Protein 3EGE (pdb70)

Sequence (245 aa):
SQTRVPDIRIVNAIINLLNLPKGSVIADIGAGTGGYSVALANQGLFVYAVEPSIVRQQAVVHPQVEWFTGYAENLALPDKSVDGVISILAIHHFSHLEKSFQEQRIIRDGTIVLLTFDIRLAQRIWLYDYFPFLWEDALRFLPLDEQINLLQENTKRRVEAIPFLLPHDLSDLFAAAAWRRPELYLKAEVRAGISSFALANQQDLVEKGLELLTADLNNGEWIRKYGEIHHLQEIDIGYRFIYTTL

Foldseek 3Di:
DQLQQAFVVVLVVVCVQFVDDAAFEEEAAQCPLVNSVVVNVVVRYQYEYEHQDPVVVNYDDDPRYHYHHDALLDDPAAFQQGAEYEYEAGLQVHDDNLSSLLNLRNHDNTKYKYWYFAQVPFDDAPLCVLVVLVSVSNNPDDDPVVNLVSNCVNNVFHKDKDFDWAFCDGSRLEDCNPRLPLVCLLDPVSLVSYVSQVVDDVVSSVSSSVVSVVCVVPVNCCVVPVVCNPDRTGGSGTMMMMGDD

Radius of gyration: 18.51 Å; Cα contacts (8 Å, |Δi|>4): 444; chains: 1; bounding box: 32×52×48 Å

Organism: Trichormus variabilis (strain ATCC 29413 / PCC 7937) (NCBI:txid240292)

B-factor: mean 70.81, std 11.28, range [47.24, 130.54]

Solvent-accessible surface area: 11938 Å² total

Nearest PDB structures (foldseek):
  3ege-assembly1_A  TM=1.004E+00  e=8.038E-54  Trichormus variabilis ATCC 29413
  5wp4-assembly1_A  TM=5.997E-01  e=5.146E-11  Arabidopsis thaliana
  2gs9-assembly1_B  TM=7.619E-01  e=1.200E-08  Thermus thermophilus HB8
  1vlm-assembly2_B  TM=7.183E-01  e=5.755E-09  Thermotoga maritima MSB8
  1vlm-assembly1_A  TM=7.333E-01  e=9.395E-09  Thermotoga maritima MSB8

InterPro domains:
  IPR013216 Methyltransferase type 11 [PF08241] (39-127)
  IPR029063 S-adenosyl-L-methionine-dependent methyltransferase superfamily [G3DSA:3.40.50.150] (1-260)
  IPR029063 S-adenosyl-L-methionine-dependent methyltransferase superfamily [SSF53335] (3-184)
 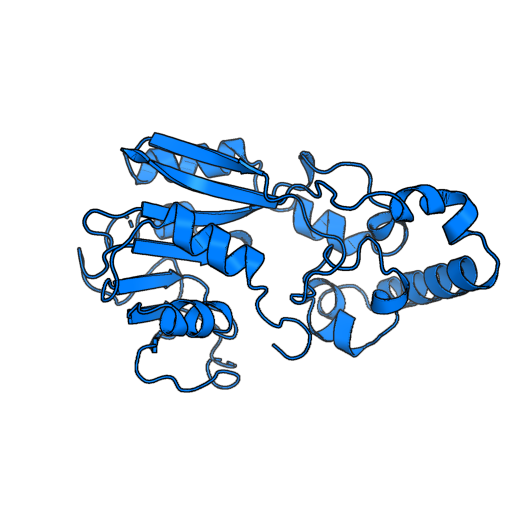 IPR051052 Diverse substrate methyltransferase [PTHR44942] (11-131)

Secondary structure (DSSP, 8-state):
--SBPPPHHHHHHHHHHH---TT-EEEEET-TTSHHHHHHHTTT-EEEEE-S-----SS---TTEEEE---TTS--SPTT-BSEEEEES-GGG-SSHHHHHH---SB-SS-EEEEEE-GGGPPP-GGGGT-HHHHHHHHTSPPHHHHHHHHHHHH-SEEEEEE-PEETT-SB--TTTTTT-GGGGGSHHHHHTSHHHHHS-HHHHHHHHHHHHHHHHTTHHHHHHGGGGG-SEE-SSEEEEEEE-

CATH classification: 3.40.50.150

Structure (mmCIF, N/CA/C/O backbone):
data_3EGE
#
_entry.id   3EGE
#
_cell.length_a   76.609
_cell.length_b   76.609
_cell.length_c   134.815
_cell.angle_alpha   90.000
_cell.angle_beta   90.000
_cell.angle_gamma   120.000
#
_symmetry.space_group_name_H-M   'P 31 2 1'
#
loop_
_entity.id
_entity.type
_entity.pdbx_description
1 polymer 'Putative methyltransferase from antibiotic biosynthesis pathway'
2 non-polymer 1,2-ETHANEDIOL
3 water water
#
loop_
_atom_site.group_PDB
_atom_site.id
_atom_site.type_symbol
_atom_site.label_atom_id
_atom_site.label_alt_id
_atom_site.label_comp_id
_atom_site.label_asym_id
_atom_site.label_entity_id
_atom_site.label_seq_id
_atom_site.pdbx_PDB_ins_code
_atom_site.Cartn_x
_atom_site.Cartn_y
_atom_site.Cartn_z
_atom_site.occupancy
_atom_site.B_iso_or_equiv
_atom_site.auth_seq_id
_atom_site.auth_comp_id
_atom_site.auth_asym_id
_atom_site.auth_atom_id
_atom_site.pdbx_PDB_model_num
ATOM 1 N N . SER A 1 13 ? 37.166 24.674 8.426 1.00 100.43 12 SER A N 1
ATOM 2 C CA . SER A 1 13 ? 36.271 25.056 7.284 1.00 99.41 12 SER A CA 1
ATOM 3 C C . SER A 1 13 ? 34.907 25.557 7.809 1.00 99.08 12 SER A C 1
ATOM 4 O O . SER A 1 13 ? 33.841 25.137 7.335 1.00 100.00 12 SER A O 1
ATOM 7 N N . GLN A 1 14 ? 34.975 26.411 8.837 1.00 97.24 13 GLN A N 1
ATOM 8 C CA . GLN A 1 14 ? 33.824 27.131 9.432 1.00 94.54 13 GLN A CA 1
ATOM 9 C C . GLN A 1 14 ? 33.978 28.593 8.981 1.00 91.77 13 GLN A C 1
ATOM 10 O O . GLN A 1 14 ? 32.998 29.219 8.565 1.00 92.12 13 GLN A O 1
ATOM 16 N N . THR A 1 15 ? 35.192 29.138 9.158 1.00 87.82 14 THR A N 1
ATOM 17 C CA . THR A 1 15 ? 35.594 30.447 8.634 1.00 84.85 14 THR A CA 1
ATOM 18 C C . THR A 1 15 ? 36.418 30.307 7.323 1.00 82.47 14 THR A C 1
ATOM 19 O O . THR A 1 15 ? 36.624 31.297 6.635 1.00 82.12 14 THR A O 1
ATOM 23 N N . ARG A 1 16 ? 36.880 29.093 6.989 1.00 80.93 15 ARG A N 1
ATOM 24 C CA . ARG A 1 16 ? 37.646 28.798 5.753 1.00 79.78 15 ARG A CA 1
ATOM 25 C C . ARG A 1 16 ? 36.716 28.185 4.707 1.00 77.16 15 ARG A C 1
ATOM 26 O O . ARG A 1 16 ? 36.934 27.090 4.190 1.00 77.96 15 ARG A O 1
ATOM 34 N N . VAL A 1 17 ? 35.677 28.940 4.386 1.00 74.66 16 VAL A N 1
ATOM 35 C CA . VAL A 1 17 ? 34.635 28.519 3.451 1.00 72.10 16 VAL A CA 1
ATOM 36 C C . VAL A 1 17 ? 35.222 28.821 2.056 1.00 70.75 16 VAL A C 1
ATOM 37 O O . VAL A 1 17 ? 35.567 29.980 1.783 1.00 70.89 16 VAL A O 1
ATOM 41 N N . PRO A 1 18 ? 35.392 27.793 1.188 1.00 69.22 17 PRO A N 1
ATOM 42 C CA . PRO A 1 18 ? 36.040 28.054 -0.122 1.00 68.88 17 PRO A CA 1
ATOM 43 C C . PRO A 1 18 ? 35.325 29.142 -0.919 1.00 67.65 17 PRO A C 1
ATOM 44 O O . PRO A 1 18 ? 34.099 29.162 -0.958 1.00 68.06 17 PRO A O 1
ATOM 48 N N . ASP A 1 19 ? 36.096 30.065 -1.487 1.00 67.17 18 ASP A N 1
ATOM 49 C CA . ASP A 1 19 ? 35.551 31.200 -2.215 1.00 66.66 18 ASP A CA 1
ATOM 50 C C . ASP A 1 19 ? 35.485 30.851 -3.687 1.00 66.17 18 ASP A C 1
ATOM 51 O O . ASP A 1 19 ? 36.462 30.328 -4.234 1.00 65.76 18 ASP A O 1
ATOM 56 N N . ILE A 1 20 ? 34.341 31.168 -4.314 1.00 66.13 19 ILE A N 1
ATOM 57 C CA . ILE A 1 20 ? 34.056 30.829 -5.722 1.00 66.41 19 ILE A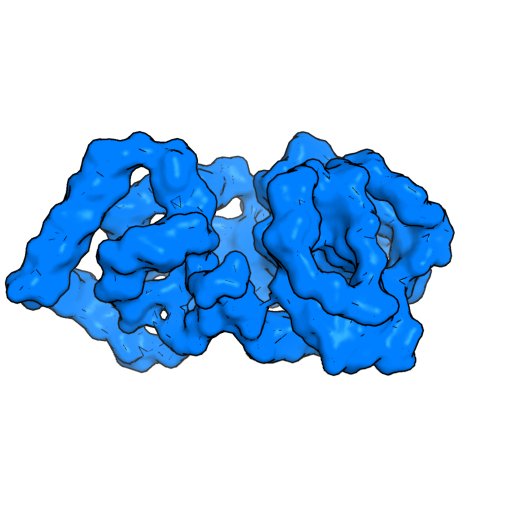 CA 1
ATOM 58 C C . ILE A 1 20 ? 35.036 31.472 -6.721 1.00 66.40 19 ILE A C 1
ATOM 59 O O . ILE A 1 20 ? 35.244 30.942 -7.813 1.00 66.67 19 ILE A O 1
ATOM 64 N N . ARG A 1 21 ? 35.613 32.616 -6.350 1.00 66.59 20 ARG A N 1
ATOM 65 C CA . ARG A 1 21 ? 36.619 33.291 -7.185 1.00 66.83 20 ARG A CA 1
ATOM 66 C C . ARG A 1 21 ? 37.938 32.535 -7.219 1.00 66.34 20 ARG A C 1
ATOM 67 O O . ARG A 1 21 ? 38.607 32.506 -8.252 1.00 65.75 20 ARG A O 1
ATOM 75 N N . ILE A 1 22 ? 38.295 31.917 -6.093 1.00 67.14 21 ILE A N 1
ATOM 76 C CA . ILE A 1 22 ? 39.473 31.062 -6.036 1.00 67.20 21 ILE A CA 1
ATOM 77 C C . ILE A 1 22 ? 39.186 29.786 -6.860 1.00 67.28 21 ILE A C 1
ATOM 78 O O . ILE A 1 22 ? 40.014 29.405 -7.689 1.00 67.84 21 ILE A O 1
ATOM 83 N N . VAL A 1 23 ? 38.001 29.187 -6.684 1.00 66.39 22 VAL A N 1
ATOM 84 C CA . VAL A 1 23 ? 37.610 27.973 -7.438 1.00 66.60 22 VAL A CA 1
ATOM 85 C C . VAL A 1 23 ? 37.608 28.237 -8.947 1.00 66.82 22 VAL A C 1
ATOM 86 O O . VAL A 1 23 ? 38.158 27.437 -9.693 1.00 68.22 22 VAL A O 1
ATOM 90 N N . ASN A 1 24 ? 36.986 29.341 -9.376 1.00 66.58 23 ASN A N 1
ATOM 91 C CA . ASN A 1 24 ? 36.968 29.747 -10.799 1.00 67.25 23 ASN A CA 1
ATOM 92 C C . ASN A 1 24 ? 38.393 29.950 -11.364 1.00 66.80 23 ASN A C 1
ATOM 93 O O . ASN A 1 24 ? 38.671 29.549 -12.496 1.00 66.16 23 ASN A O 1
ATOM 98 N N . ALA A 1 25 ? 39.271 30.546 -10.552 1.00 66.61 24 ALA A N 1
ATOM 99 C CA . ALA A 1 25 ? 40.695 30.740 -10.889 1.00 66.74 24 ALA A CA 1
ATOM 100 C C . ALA A 1 25 ? 41.394 29.390 -11.114 1.00 66.61 24 ALA A C 1
ATOM 101 O O . ALA A 1 25 ? 42.066 29.206 -12.129 1.00 67.32 24 ALA A O 1
ATOM 103 N N . ILE A 1 26 ? 41.208 28.457 -10.177 1.00 66.82 25 ILE A N 1
ATOM 104 C CA . ILE A 1 26 ? 41.779 27.085 -10.271 1.00 66.84 25 ILE A CA 1
ATOM 105 C C . ILE A 1 26 ? 41.215 26.346 -11.498 1.00 66.77 25 ILE A C 1
ATOM 106 O O . ILE A 1 26 ? 41.973 25.761 -12.280 1.00 67.74 25 ILE A O 1
ATOM 111 N N . ILE A 1 27 ? 39.893 26.399 -11.669 1.00 66.03 26 ILE A N 1
ATOM 112 C CA . ILE A 1 27 ? 39.223 25.780 -12.813 1.00 66.36 26 ILE A CA 1
ATOM 113 C C . ILE A 1 27 ? 39.762 26.321 -14.142 1.00 66.84 26 ILE A C 1
ATOM 114 O O . ILE A 1 27 ? 40.003 25.536 -15.063 1.00 67.44 26 ILE A O 1
ATOM 119 N N . ASN A 1 28 ? 39.966 27.643 -14.230 1.00 67.28 27 ASN A N 1
ATOM 120 C CA . ASN A 1 28 ? 40.473 28.266 -15.466 1.00 68.02 27 ASN A CA 1
ATOM 121 C C . ASN A 1 28 ? 41.913 27.845 -15.787 1.00 67.39 27 ASN A C 1
ATOM 122 O O . ASN A 1 28 ? 42.214 27.509 -16.938 1.00 65.49 27 ASN A O 1
ATOM 127 N N . LEU A 1 29 ? 42.770 27.805 -14.765 1.00 67.63 28 LEU A N 1
ATOM 128 C CA . LEU A 1 29 ? 44.154 27.333 -14.943 1.00 68.15 28 LEU A CA 1
ATOM 129 C C . LEU A 1 29 ? 44.266 25.830 -15.302 1.00 68.70 28 LEU A C 1
ATOM 130 O O . LEU A 1 29 ? 45.192 25.426 -16.011 1.00 67.58 28 LEU A O 1
ATOM 135 N N . LEU A 1 30 ? 43.335 25.023 -14.792 1.00 69.42 29 LEU A N 1
ATOM 136 C CA . LEU A 1 30 ? 43.301 23.581 -15.058 1.00 68.10 29 LEU A CA 1
ATOM 137 C C . LEU A 1 30 ? 42.882 23.311 -16.481 1.00 69.10 29 LEU A C 1
ATOM 138 O O . LEU A 1 30 ? 43.428 22.409 -17.124 1.00 70.50 29 LEU A O 1
ATOM 143 N N . ASN A 1 31 ? 41.877 24.057 -16.939 1.00 69.47 30 ASN A N 1
ATOM 144 C CA . ASN A 1 31 ? 41.361 23.959 -18.290 1.00 69.62 30 ASN A CA 1
ATOM 145 C C . ASN A 1 31 ? 41.102 22.491 -18.719 1.00 68.61 30 ASN A C 1
ATOM 146 O O . ASN A 1 31 ? 41.586 22.018 -19.744 1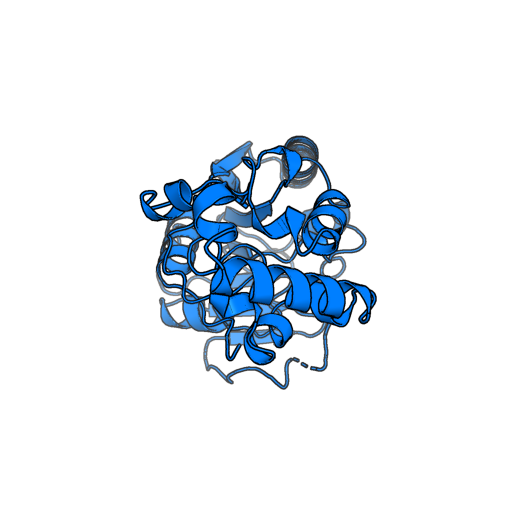.00 67.67 30 ASN A O 1
ATOM 151 N N . LEU A 1 32 ? 40.375 21.783 -17.864 1.00 68.08 31 LEU A N 1
ATOM 152 C CA . LEU A 1 32 ? 40.053 20.379 -18.055 1.00 66.95 31 LEU A CA 1
ATOM 153 C C . LEU A 1 32 ? 38.586 20.213 -18.406 1.00 67.20 31 LEU A C 1
ATOM 154 O O . LEU A 1 32 ? 37.764 20.992 -17.948 1.00 66.91 31 LEU A O 1
ATOM 159 N N . PRO A 1 33 ? 38.257 19.215 -19.249 1.00 68.56 32 PRO A N 1
ATOM 160 C CA . PRO A 1 33 ? 36.846 18.936 -19.485 1.00 69.07 32 PRO A CA 1
ATOM 161 C C . PRO A 1 33 ? 36.202 18.245 -18.282 1.00 69.32 32 PRO A C 1
ATOM 162 O O . PRO A 1 33 ? 36.902 17.655 -17.446 1.00 69.41 32 PRO A O 1
ATOM 166 N N . LYS A 1 34 ? 34.874 18.336 -18.216 1.00 70.10 33 LYS A N 1
ATOM 167 C CA . LYS A 1 34 ? 34.065 17.686 -17.178 1.00 68.89 33 LYS A CA 1
ATOM 168 C C . LYS A 1 34 ? 34.330 16.176 -17.222 1.00 66.91 33 LYS A C 1
ATOM 169 O O . LYS A 1 34 ? 34.357 15.564 -18.317 1.00 65.95 33 LYS A O 1
ATOM 172 N N . GLY A 1 35 ? 34.539 15.596 -16.041 1.00 65.58 34 GLY A N 1
ATOM 173 C CA . GLY A 1 35 ? 34.866 14.175 -15.894 1.00 65.12 34 GLY A CA 1
ATOM 174 C C . GLY A 1 35 ? 36.359 13.867 -15.835 1.00 64.65 34 GLY A C 1
ATOM 175 O O . GLY A 1 35 ? 36.743 12.708 -15.800 1.00 65.14 34 GLY A O 1
ATOM 176 N N . SER A 1 36 ? 37.208 14.893 -15.853 1.00 64.28 35 SER A N 1
ATOM 177 C CA . SER A 1 36 ? 38.649 14.714 -15.682 1.00 63.85 35 SER A CA 1
ATOM 178 C C . SER A 1 36 ? 38.926 14.436 -14.196 1.00 64.25 35 SER A C 1
ATOM 179 O O . SER A 1 36 ? 38.061 14.663 -13.333 1.00 65.16 35 SER A O 1
ATOM 182 N N . VAL A 1 37 ? 40.110 13.881 -13.932 1.00 63.65 36 VAL A N 1
ATOM 183 C CA . VAL A 1 37 ? 40.570 13.519 -12.603 1.00 61.28 36 VAL A CA 1
ATOM 184 C C . VAL A 1 37 ? 41.737 14.438 -12.238 1.00 61.48 36 VAL A C 1
ATOM 185 O O . VAL A 1 37 ? 42.605 14.733 -13.077 1.00 59.30 36 VAL A O 1
ATOM 189 N N . ILE A 1 38 ? 41.688 14.966 -11.001 1.00 61.87 37 ILE A N 1
ATOM 190 C CA . ILE A 1 38 ? 42.750 15.763 -10.447 1.00 61.23 37 ILE A CA 1
ATOM 191 C C . ILE A 1 38 ? 43.199 15.221 -9.088 1.00 61.27 37 ILE A C 1
ATOM 192 O O . ILE A 1 38 ? 42.415 14.600 -8.368 1.00 59.03 37 ILE A O 1
ATOM 197 N N . ALA A 1 39 ? 44.472 15.460 -8.762 1.00 62.34 38 ALA A N 1
ATOM 198 C CA . ALA A 1 39 ? 45.030 15.161 -7.454 1.00 62.45 38 ALA A CA 1
ATOM 199 C C . ALA A 1 39 ? 45.101 16.510 -6.746 1.00 63.55 38 ALA A C 1
ATOM 200 O O . ALA A 1 39 ? 45.483 17.517 -7.370 1.00 60.77 38 ALA A O 1
ATOM 202 N N . ASP A 1 40 ? 44.657 16.531 -5.473 1.00 65.13 39 ASP A N 1
ATOM 203 C CA . ASP A 1 40 ? 44.719 17.713 -4.585 1.00 65.34 39 ASP A CA 1
ATOM 204 C C . ASP A 1 40 ? 45.714 17.307 -3.485 1.00 65.21 39 ASP A C 1
ATOM 205 O O . ASP A 1 40 ? 45.384 16.495 -2.584 1.00 63.86 39 ASP A O 1
ATOM 210 N N . ILE A 1 41 ? 46.930 17.853 -3.590 1.00 64.54 40 ILE A N 1
ATOM 211 C CA . ILE A 1 41 ? 48.042 17.509 -2.695 1.00 64.68 40 ILE A CA 1
ATOM 212 C C . ILE A 1 41 ? 48.063 18.552 -1.599 1.00 63.96 40 ILE A C 1
ATOM 213 O O . ILE A 1 41 ? 48.208 19.733 -1.868 1.00 63.22 40 ILE A O 1
ATOM 218 N N . GLY A 1 42 ? 47.908 18.097 -0.357 1.00 65.64 41 GLY A N 1
ATOM 219 C CA . GLY A 1 42 ? 47.795 18.956 0.811 1.00 65.88 41 GLY A CA 1
ATOM 220 C C . GLY A 1 42 ? 46.378 19.486 0.789 1.00 67.62 41 GLY A C 1
ATOM 221 O O . GLY A 1 42 ? 46.162 20.695 0.750 1.00 71.12 41 GLY A O 1
ATOM 222 N N . ALA A 1 43 ? 45.414 18.571 0.796 1.00 68.06 42 ALA A N 1
ATOM 223 C CA . ALA A 1 43 ? 43.994 18.911 0.677 1.00 67.71 42 ALA A CA 1
ATOM 224 C C . ALA A 1 43 ? 43.429 19.591 1.935 1.00 67.98 42 ALA A C 1
ATOM 225 O O . ALA A 1 43 ? 42.366 20.244 1.866 1.00 66.38 42 ALA A O 1
ATOM 227 N N . GLY A 1 44 ? 44.112 19.395 3.069 1.00 68.41 43 GLY A N 1
ATOM 228 C CA . GLY A 1 44 ? 43.720 19.959 4.350 1.00 69.09 43 GLY A CA 1
ATOM 229 C C . GLY A 1 44 ? 42.350 19.473 4.735 1.00 69.85 43 GLY A C 1
ATOM 230 O O . GLY A 1 44 ? 42.137 18.271 4.781 1.00 72.18 43 GLY A O 1
ATOM 231 N N . THR A 1 45 ? 41.404 20.393 4.932 1.00 70.22 44 THR A N 1
ATOM 232 C CA . THR A 1 45 ? 40.026 20.017 5.290 1.00 71.27 44 THR A CA 1
ATOM 233 C C . THR A 1 45 ? 39.194 19.493 4.112 1.00 71.34 44 THR A C 1
ATOM 234 O O . THR A 1 45 ? 38.081 18.990 4.336 1.00 71.34 44 THR A O 1
ATOM 238 N N . GLY A 1 46 ? 39.709 19.623 2.878 1.00 71.42 45 GLY A N 1
ATOM 239 C CA . GLY A 1 46 ? 39.010 19.142 1.677 1.00 70.17 45 GLY A CA 1
ATOM 240 C C . GLY A 1 46 ? 37.934 20.060 1.135 1.00 68.74 45 GLY A C 1
ATOM 241 O O . GLY A 1 46 ? 37.160 19.643 0.267 1.00 69.66 45 GLY A O 1
ATOM 242 N N . GLY A 1 47 ? 37.869 21.302 1.631 1.00 67.37 46 GLY A N 1
ATOM 243 C CA . GLY A 1 47 ? 36.901 22.282 1.151 1.00 66.81 46 GLY A CA 1
ATOM 244 C C . GLY A 1 47 ? 37.032 22.517 -0.341 1.00 66.91 46 GLY A C 1
ATOM 245 O O . GLY A 1 47 ? 36.033 22.437 -1.056 1.00 68.28 46 GLY A O 1
ATOM 246 N N . TYR A 1 48 ? 38.254 22.788 -0.806 1.00 67.15 47 TYR A N 1
ATOM 247 C CA . TYR A 1 48 ? 38.525 22.974 -2.252 1.00 68.54 47 TYR A CA 1
ATOM 248 C C . TYR A 1 48 ? 38.363 21.679 -3.091 1.00 68.37 47 TYR A C 1
ATOM 249 O O . TYR A 1 48 ? 37.913 21.743 -4.258 1.00 67.52 47 TYR A O 1
AT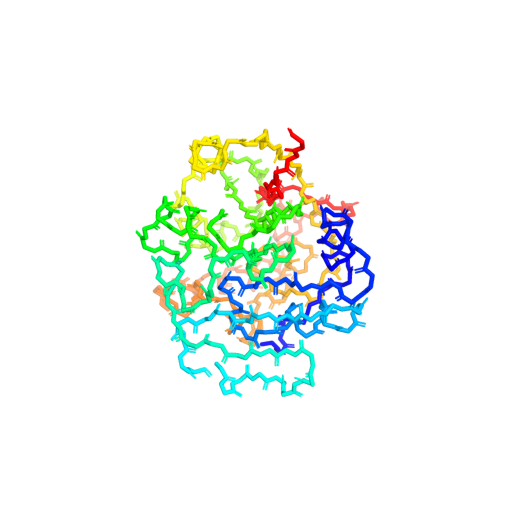OM 258 N N . SER A 1 49 ? 38.693 20.537 -2.472 1.00 67.28 48 SER A N 1
ATOM 259 C CA . SER A 1 49 ? 38.504 19.205 -3.063 1.00 67.04 48 SER A CA 1
ATOM 260 C C . SER A 1 49 ? 37.035 18.996 -3.416 1.00 65.10 48 SER A C 1
ATOM 261 O O . SER A 1 49 ? 36.709 18.645 -4.563 1.00 63.96 48 SER A O 1
ATOM 264 N N . VAL A 1 50 ? 36.157 19.269 -2.446 1.00 65.00 49 VAL A N 1
ATOM 265 C CA . VAL A 1 50 ? 34.692 19.150 -2.644 1.00 65.05 49 VAL A CA 1
ATOM 266 C C . VAL A 1 50 ? 34.163 20.210 -3.602 1.00 64.13 49 VAL A C 1
ATOM 267 O O . VAL A 1 50 ? 33.344 19.906 -4.470 1.00 64.06 49 VAL A O 1
ATOM 271 N N . ALA A 1 51 ? 34.636 21.443 -3.428 1.00 64.96 50 ALA A N 1
ATOM 272 C CA . ALA A 1 51 ? 34.270 22.575 -4.285 1.00 66.56 50 ALA A CA 1
ATOM 273 C C . ALA A 1 51 ? 34.597 22.285 -5.772 1.00 66.98 50 ALA A C 1
ATOM 274 O O . ALA A 1 51 ? 33.759 22.506 -6.651 1.00 68.00 50 ALA A O 1
ATOM 276 N N . LEU A 1 52 ? 35.794 21.759 -6.027 1.00 67.54 51 LEU A N 1
ATOM 277 C CA . LEU A 1 52 ? 36.206 21.348 -7.392 1.00 68.54 51 LEU A CA 1
ATOM 278 C C . LEU A 1 52 ? 35.502 20.094 -7.862 1.00 69.11 51 LEU A C 1
ATOM 279 O O . LEU A 1 52 ? 35.204 19.992 -9.050 1.00 69.83 51 LEU A O 1
ATOM 284 N N . ALA A 1 53 ? 35.223 19.150 -6.950 1.00 70.02 52 ALA A N 1
ATOM 285 C CA . ALA A 1 53 ? 34.429 17.953 -7.290 1.00 70.60 52 ALA A CA 1
ATOM 286 C C . ALA A 1 53 ? 33.049 18.395 -7.790 1.00 71.20 52 ALA A C 1
ATOM 287 O O . ALA A 1 53 ? 32.578 17.918 -8.812 1.00 72.38 52 ALA A O 1
ATOM 289 N N . ASN A 1 54 ? 32.449 19.362 -7.091 1.00 71.54 53 ASN A N 1
ATOM 290 C CA . ASN A 1 54 ? 31.164 19.953 -7.488 1.00 70.12 53 ASN A CA 1
ATOM 291 C C . ASN A 1 54 ? 31.170 20.702 -8.809 1.00 69.80 53 ASN A C 1
ATOM 292 O O . ASN A 1 54 ? 30.090 21.009 -9.306 1.00 69.29 53 ASN A O 1
ATOM 297 N N . GLN A 1 55 ? 32.354 21.002 -9.369 1.00 69.88 54 GLN A N 1
ATOM 298 C CA . GLN A 1 55 ? 32.466 21.576 -10.726 1.00 69.66 54 GLN A CA 1
ATOM 299 C C . GLN A 1 55 ? 32.462 20.515 -11.827 1.00 68.74 54 GLN A C 1
ATOM 300 O O . GLN A 1 55 ? 32.575 20.876 -12.974 1.00 69.56 54 GLN A O 1
ATOM 306 N N . GLY A 1 56 ? 32.343 19.229 -11.496 1.00 67.76 55 GLY A N 1
ATOM 307 C CA . GLY A 1 56 ? 32.365 18.142 -12.466 1.00 67.26 55 GLY A CA 1
ATOM 308 C C . GLY A 1 56 ? 33.734 17.506 -12.661 1.00 66.47 55 GLY A C 1
ATOM 309 O O . GLY A 1 56 ? 34.105 17.163 -13.790 1.00 67.01 55 GLY A O 1
ATOM 310 N N . LEU A 1 57 ? 34.481 17.348 -11.568 1.00 65.17 56 LEU A N 1
ATOM 311 C CA . LEU A 1 57 ? 35.785 16.685 -11.572 1.00 65.13 56 LEU A CA 1
ATOM 312 C C . LEU A 1 57 ? 35.824 15.557 -10.549 1.00 65.02 56 LEU A C 1
ATOM 313 O O . LEU A 1 57 ? 35.089 15.596 -9.561 1.00 67.02 56 LEU A O 1
ATOM 318 N N . PHE A 1 58 ? 36.638 14.532 -10.817 1.00 63.57 57 PHE A N 1
ATOM 319 C CA . PHE A 1 58 ? 36.932 13.494 -9.819 1.00 63.03 57 PHE A CA 1
ATOM 320 C C . PHE A 1 58 ? 38.204 14.006 -9.134 1.00 62.70 57 PHE A C 1
ATOM 321 O O . PHE A 1 58 ? 39.101 14.516 -9.819 1.00 61.23 57 PHE A O 1
ATOM 329 N N . VAL A 1 59 ? 38.244 13.938 -7.796 1.00 62.36 58 VAL A N 1
ATOM 330 C CA . VAL A 1 59 ? 39.370 14.458 -7.011 1.00 62.61 58 VAL A CA 1
ATOM 331 C C . VAL A 1 59 ? 39.985 13.385 -6.110 1.00 63.11 58 VAL A C 1
ATOM 332 O O . VAL A 1 59 ? 39.271 12.726 -5.373 1.00 61.72 58 VAL A O 1
ATOM 336 N N . TYR A 1 60 ? 41.311 13.212 -6.198 1.00 64.33 59 TYR A N 1
ATOM 337 C CA . TYR A 1 60 ? 42.056 12.339 -5.290 1.00 64.22 59 TYR A CA 1
ATOM 338 C C . TYR A 1 60 ? 42.737 13.293 -4.280 1.00 63.14 59 TYR A C 1
ATOM 339 O O . TYR A 1 60 ? 43.732 13.947 -4.602 1.00 58.95 59 TYR A O 1
ATOM 348 N N . ALA A 1 61 ? 42.157 13.368 -3.077 1.00 63.32 60 ALA A N 1
ATOM 349 C CA . ALA A 1 61 ? 42.632 14.239 -1.984 1.00 63.11 60 ALA A CA 1
ATOM 350 C C . ALA A 1 61 ? 43.721 13.538 -1.199 1.00 62.99 60 ALA A C 1
ATOM 351 O O . ALA A 1 61 ? 43.488 12.455 -0.689 1.00 62.83 60 ALA A O 1
ATOM 353 N N . VAL A 1 62 ? 44.899 14.161 -1.109 1.00 64.16 61 VAL A N 1
ATOM 354 C CA . VAL A 1 62 ? 46.030 13.638 -0.317 1.00 65.53 61 VAL A CA 1
ATOM 355 C C . VAL A 1 62 ? 46.328 14.660 0.780 1.00 65.40 61 VAL A C 1
ATOM 356 O O . VAL A 1 62 ? 46.580 15.810 0.458 1.00 63.16 61 VAL A O 1
ATOM 360 N N . GLU A 1 63 ? 46.280 14.211 2.047 1.00 67.18 62 GLU A N 1
ATOM 361 C CA . GLU A 1 63 ? 46.513 15.033 3.239 1.00 68.61 62 GLU A CA 1
ATOM 362 C C . GLU A 1 63 ? 47.103 14.186 4.381 1.00 69.22 62 GLU A C 1
ATOM 363 O O . GLU A 1 63 ? 46.444 13.257 4.796 1.00 67.98 62 GLU A O 1
ATOM 369 N N . PRO A 1 64 ? 48.302 14.528 4.928 1.00 71.55 63 PRO A N 1
ATOM 370 C CA . PRO A 1 64 ? 48.859 13.698 6.044 1.00 74.27 63 PRO A CA 1
ATOM 371 C C . PRO A 1 64 ? 48.085 13.734 7.382 1.00 77.09 63 PRO A C 1
ATOM 372 O O . PRO A 1 64 ? 48.113 12.737 8.124 1.00 78.90 63 PRO A O 1
ATOM 376 N N . SER A 1 65 ? 47.438 14.864 7.683 1.00 79.90 64 SER A N 1
ATOM 377 C CA . SER A 1 65 ? 46.668 15.058 8.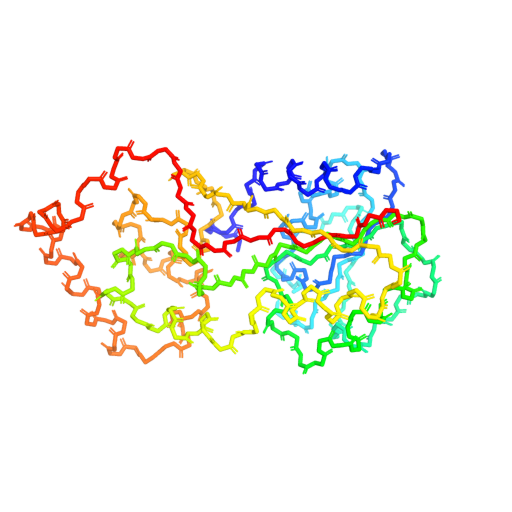921 1.00 83.02 64 SER A CA 1
ATOM 378 C C . SER A 1 65 ? 45.489 14.100 9.018 1.00 89.99 64 SER A C 1
ATOM 379 O O . SER A 1 65 ? 44.539 14.198 8.230 1.00 90.16 64 SER A O 1
ATOM 382 N N . ILE A 1 66 ? 45.570 13.174 9.977 1.00 97.51 65 ILE A N 1
ATOM 383 C CA . ILE A 1 66 ? 44.503 12.196 10.227 1.00 104.51 65 ILE A CA 1
ATOM 384 C C . ILE A 1 66 ? 43.246 12.918 10.767 1.00 106.80 65 ILE A C 1
ATOM 385 O O . ILE A 1 66 ? 42.120 12.492 10.483 1.00 107.66 65 ILE A O 1
ATOM 390 N N . VAL A 1 67 ? 43.470 13.997 11.531 1.00 109.51 66 VAL A N 1
ATOM 391 C CA . VAL A 1 67 ? 42.427 14.888 12.055 1.00 112.11 66 VAL A CA 1
ATOM 392 C C . VAL A 1 67 ? 41.625 15.463 10.879 1.00 114.33 66 VAL A C 1
ATOM 393 O O . VAL A 1 67 ? 40.469 15.080 10.700 1.00 114.22 66 VAL A O 1
ATOM 405 N N . ARG A 1 69 ? 41.135 14.691 7.898 1.00 119.84 68 ARG A N 1
ATOM 406 C CA . ARG A 1 69 ? 40.334 13.706 7.128 1.00 120.37 68 ARG A CA 1
ATOM 407 C C . ARG A 1 69 ? 38.921 13.625 7.722 1.00 121.33 68 ARG A C 1
ATOM 408 O O . ARG A 1 69 ? 37.932 13.673 6.985 1.00 122.75 68 ARG A O 1
ATOM 416 N N . GLN A 1 70 ? 38.854 13.445 9.047 1.00 120.83 69 GLN A N 1
ATOM 417 C CA . GLN A 1 70 ? 37.586 13.339 9.805 1.00 119.53 69 GLN A CA 1
ATOM 418 C C . GLN A 1 70 ? 36.758 14.627 9.641 1.00 118.75 69 GLN A C 1
ATOM 419 O O . GLN A 1 70 ? 35.580 14.560 9.302 1.00 118.63 69 GLN A O 1
ATOM 425 N N . GLN A 1 71 ? 37.392 15.786 9.827 1.00 117.96 70 GLN A N 1
ATOM 426 C CA . GLN A 1 71 ? 36.765 17.099 9.544 1.00 117.58 70 GLN A CA 1
ATOM 427 C C . GLN A 1 71 ? 36.707 17.301 7.997 1.00 116.62 70 GLN A C 1
ATOM 428 O O . GLN A 1 71 ? 37.488 18.086 7.420 1.00 116.33 70 GLN A O 1
ATOM 434 N N . ALA A 1 72 ? 35.792 16.572 7.340 1.00 114.49 71 ALA A N 1
ATOM 435 C CA . ALA A 1 72 ? 35.642 16.624 5.870 1.00 113.08 71 ALA A CA 1
ATOM 436 C C . ALA A 1 72 ? 34.336 15.990 5.372 1.00 108.88 71 ALA A C 1
ATOM 437 O O . ALA A 1 72 ? 33.916 14.943 5.868 1.00 108.38 71 ALA A O 1
ATOM 439 N N . VAL A 1 73 ? 33.727 16.636 4.375 1.00 105.06 72 VAL A N 1
ATOM 440 C CA . VAL A 1 73 ? 32.476 16.192 3.756 1.00 101.62 72 VAL A CA 1
ATOM 441 C C . VAL A 1 73 ? 32.735 14.965 2.873 1.00 97.87 72 VAL A C 1
ATOM 442 O O . VAL A 1 73 ? 33.577 15.021 1.968 1.00 97.50 72 VAL A O 1
ATOM 446 N N . VAL A 1 74 ? 32.035 13.864 3.158 1.00 93.91 73 VAL A N 1
ATOM 447 C CA . VAL A 1 74 ? 32.078 12.661 2.318 1.00 90.75 73 VAL A CA 1
ATOM 448 C C . VAL A 1 74 ? 31.376 13.057 1.021 1.00 87.32 73 VAL A C 1
ATOM 449 O O . VAL A 1 74 ? 30.230 13.513 1.058 1.00 88.32 73 VAL A O 1
ATOM 453 N N . HIS A 1 75 ? 32.080 12.932 -0.100 1.00 82.61 74 HIS A N 1
ATOM 454 C CA . HIS A 1 75 ? 31.560 13.310 -1.408 1.00 78.75 74 HIS A CA 1
ATOM 455 C C . HIS A 1 75 ? 31.800 12.142 -2.366 1.00 77.33 74 HIS A C 1
ATOM 456 O O . HIS A 1 75 ? 32.893 11.542 -2.319 1.00 76.87 74 HIS A O 1
ATOM 463 N N . PRO A 1 76 ? 30.801 11.808 -3.224 1.00 75.31 75 PRO A N 1
ATOM 464 C CA . PRO A 1 76 ? 30.956 10.671 -4.145 1.00 74.73 75 PRO A CA 1
ATOM 465 C C . PRO A 1 76 ? 32.141 10.730 -5.128 1.00 73.24 75 PRO A C 1
ATOM 466 O O . PRO A 1 76 ? 32.642 9.675 -5.503 1.00 72.95 75 PRO A O 1
ATOM 470 N N . GLN A 1 77 ? 32.529 11.942 -5.538 1.00 70.71 76 GLN A N 1
ATOM 471 C CA . GLN A 1 77 ? 33.621 12.195 -6.482 1.00 69.98 76 GLN A CA 1
ATOM 472 C C . GLN A 1 77 ? 34.959 12.621 -5.837 1.00 67.73 76 GLN A C 1
ATOM 473 O O . GLN A 1 77 ? 35.869 13.057 -6.544 1.00 66.00 76 GLN A O 1
ATOM 479 N N . VAL A 1 78 ? 35.079 12.483 -4.514 1.00 66.28 77 VAL A N 1
ATOM 480 C CA . VAL A 1 78 ? 36.321 12.767 -3.798 1.00 65.48 77 VAL A CA 1
ATOM 481 C C . VAL A 1 78 ? 36.810 11.459 -3.153 1.00 64.68 77 VAL A C 1
ATOM 482 O O . VAL A 1 78 ? 36.031 10.787 -2.481 1.00 63.56 77 VAL A O 1
ATOM 486 N N . GLU A 1 79 ? 38.070 11.081 -3.415 1.00 64.01 78 GLU A N 1
ATOM 487 C CA . GLU A 1 79 ? 38.708 9.925 -2.757 1.00 63.64 78 GLU A CA 1
ATOM 488 C C . GLU A 1 79 ? 39.780 10.451 -1.809 1.00 62.13 78 GLU A C 1
ATOM 489 O O . GLU A 1 79 ? 40.648 11.189 -2.226 1.00 60.75 78 GLU A O 1
ATOM 495 N N . TRP A 1 80 ? 39.722 10.036 -0.545 1.00 62.55 79 TRP A N 1
ATOM 496 C CA . TRP A 1 80 ? 40.648 10.519 0.475 1.00 63.13 79 TRP A CA 1
ATOM 497 C C . TRP A 1 80 ? 41.811 9.552 0.759 1.00 61.90 79 TRP A C 1
ATOM 498 O O . TRP A 1 80 ? 41.606 8.347 1.060 1.00 60.49 79 TRP A O 1
ATOM 509 N N . PHE A 1 81 ? 43.019 10.104 0.667 1.00 61.14 80 PHE A N 1
ATOM 510 C CA . PHE A 1 81 ? 44.275 9.410 0.949 1.00 61.72 80 PHE A CA 1
ATOM 511 C C . PHE A 1 81 ? 45.056 10.158 2.049 1.00 63.21 80 PHE A C 1
ATOM 512 O O . PHE A 1 81 ? 45.289 11.376 1.924 1.00 63.10 80 PHE A O 1
ATOM 520 N N . THR A 1 82 ? 45.425 9.436 3.109 1.00 63.14 81 THR A N 1
ATOM 521 C CA . THR A 1 82 ? 46.273 9.979 4.171 1.00 65.55 81 THR A CA 1
ATOM 522 C C . THR A 1 82 ? 47.726 9.641 3.826 1.00 66.07 81 THR A C 1
ATOM 523 O O . THR A 1 82 ? 48.095 8.488 3.718 1.00 66.55 81 THR A O 1
ATOM 527 N N . GLY A 1 83 ? 48.539 10.671 3.655 1.00 67.93 82 GLY A N 1
ATOM 528 C CA . GLY A 1 83 ? 49.941 10.490 3.297 1.00 68.16 82 GLY A CA 1
ATOM 529 C C . GLY A 1 83 ? 50.594 11.831 3.072 1.00 68.14 82 GLY A C 1
ATOM 530 O O . GLY A 1 83 ? 49.912 12.853 3.068 1.00 67.75 82 GLY A O 1
ATOM 531 N N . TYR A 1 84 ? 51.911 11.806 2.887 1.00 68.47 83 TYR A N 1
ATOM 532 C CA . TYR A 1 84 ? 52.709 12.998 2.678 1.00 68.70 83 TYR A CA 1
ATOM 533 C C . TYR A 1 84 ? 52.932 13.261 1.194 1.00 67.72 83 TYR A C 1
ATOM 534 O O . TYR A 1 84 ? 52.973 12.341 0.379 1.00 69.36 83 TYR A O 1
ATOM 543 N N . ALA A 1 85 ? 53.113 14.528 0.863 1.00 67.65 84 ALA A N 1
ATOM 544 C CA . ALA A 1 85 ? 53.340 14.985 -0.520 1.00 68.47 84 ALA A CA 1
ATOM 545 C C . ALA A 1 85 ? 54.537 14.341 -1.228 1.00 68.39 84 ALA A C 1
ATOM 546 O O . ALA A 1 85 ? 54.489 14.137 -2.453 1.00 67.77 84 ALA A O 1
ATOM 548 N N . GLU A 1 86 ? 55.573 14.001 -0.452 1.00 69.38 85 GLU A N 1
ATOM 549 C CA . GLU A 1 86 ? 56.817 13.400 -0.981 1.00 70.94 85 GLU A CA 1
ATOM 550 C C . GLU A 1 86 ? 56.751 11.916 -1.379 1.00 70.72 85 GLU A C 1
ATOM 551 O O . GLU A 1 86 ? 57.723 11.377 -1.949 1.00 70.43 85 GLU A O 1
ATOM 557 N N . ASN A 1 87 ? 55.651 11.255 -1.020 1.00 70.51 86 ASN A N 1
ATOM 558 C CA . ASN A 1 87 ? 55.440 9.8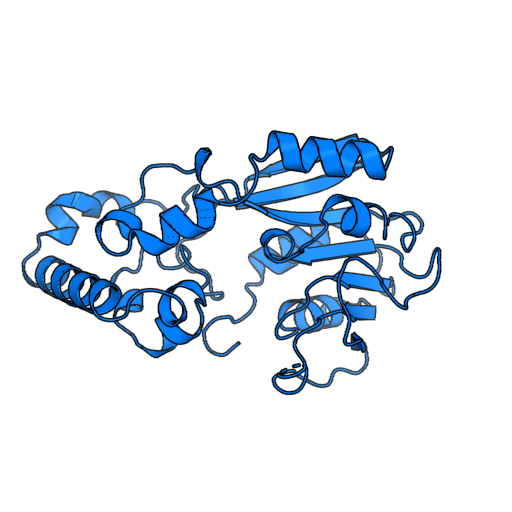49 -1.310 1.00 69.72 86 ASN A CA 1
ATOM 559 C C . ASN A 1 87 ? 53.937 9.567 -1.463 1.00 68.77 86 ASN A C 1
ATOM 560 O O . ASN A 1 87 ? 53.245 9.155 -0.513 1.00 69.66 86 ASN A O 1
ATOM 565 N N . LEU A 1 88 ? 53.447 9.829 -2.674 1.00 66.58 87 LEU A N 1
ATOM 566 C CA . LEU A 1 88 ? 52.054 9.631 -3.020 1.00 64.59 87 LEU A CA 1
ATOM 567 C C . LEU A 1 88 ? 51.828 8.158 -3.373 1.00 64.31 87 LEU A C 1
ATOM 568 O O . LEU A 1 88 ? 52.618 7.576 -4.110 1.00 64.62 87 LEU A O 1
ATOM 573 N N . ALA A 1 89 ? 50.747 7.567 -2.840 1.00 63.74 88 ALA A N 1
ATOM 574 C CA . ALA A 1 89 ? 50.351 6.175 -3.141 1.00 64.29 88 ALA A CA 1
ATOM 575 C C . ALA A 1 89 ? 49.668 6.024 -4.524 1.00 66.06 88 ALA A C 1
ATOM 576 O O . ALA A 1 89 ? 49.436 4.919 -4.982 1.00 70.53 88 ALA A O 1
ATOM 578 N N . LEU A 1 90 ? 49.421 7.128 -5.209 1.00 65.92 89 LEU A N 1
ATOM 579 C CA . LEU A 1 90 ? 48.732 7.160 -6.476 1.00 64.97 89 LEU A CA 1
ATOM 580 C C . LEU A 1 90 ? 49.646 6.631 -7.578 1.00 64.74 89 LEU A C 1
ATOM 581 O O . LEU A 1 90 ? 50.824 6.951 -7.568 1.00 65.69 89 LEU A O 1
ATOM 586 N N . PRO A 1 91 ? 49.120 5.816 -8.516 1.00 62.83 90 PRO A N 1
ATOM 587 C CA . PRO A 1 91 ? 49.995 5.329 -9.579 1.00 62.41 90 PRO A CA 1
ATOM 588 C C . PRO A 1 91 ? 50.520 6.400 -10.542 1.00 61.12 90 PRO A C 1
ATOM 589 O O . PRO A 1 91 ? 50.067 7.543 -10.531 1.00 59.98 90 PRO A O 1
ATOM 593 N N . ASP A 1 92 ? 51.494 5.990 -11.347 1.00 61.24 91 ASP A N 1
ATOM 594 C CA . ASP A 1 92 ? 52.056 6.819 -12.413 1.00 61.08 91 ASP A CA 1
ATOM 595 C C . ASP A 1 92 ? 50.921 7.124 -13.387 1.00 60.90 91 ASP A C 1
ATOM 596 O O . ASP A 1 92 ? 50.098 6.236 -13.681 1.00 60.95 91 ASP A O 1
ATOM 601 N N . LYS A 1 93 ? 50.859 8.359 -13.865 1.00 60.69 92 LYS A N 1
ATOM 602 C CA . LYS A 1 93 ? 49.899 8.735 -14.919 1.00 61.71 92 LYS A CA 1
ATOM 603 C C . LYS A 1 93 ? 48.434 8.340 -14.596 1.00 61.52 92 LYS A C 1
ATOM 604 O O . LYS A 1 93 ? 47.744 7.770 -15.415 1.00 60.58 92 LYS A O 1
ATOM 610 N N . SER A 1 94 ? 48.016 8.667 -13.375 1.00 62.01 93 SER A N 1
ATOM 611 C CA . SER A 1 94 ? 46.697 8.357 -12.823 1.00 61.24 93 SER A CA 1
ATOM 612 C C . SER A 1 94 ? 45.733 9.550 -12.715 1.00 61.34 93 SER A C 1
ATOM 613 O O . SER A 1 94 ? 44.544 9.356 -12.388 1.00 61.10 93 SER A O 1
ATOM 616 N N . VAL A 1 95 ? 46.228 10.762 -12.954 1.00 61.40 94 VAL A N 1
ATOM 617 C CA . VAL A 1 95 ? 45.402 11.964 -12.918 1.00 61.84 94 VAL A CA 1
ATOM 618 C C . VAL A 1 95 ? 45.701 12.832 -14.122 1.00 61.89 94 VAL A C 1
ATOM 619 O O . VAL A 1 95 ? 46.800 12.784 -14.690 1.00 61.40 94 VAL A O 1
ATOM 623 N N . ASP A 1 96 ? 44.696 13.618 -14.501 1.00 62.67 95 ASP A N 1
ATOM 624 C CA . ASP A 1 96 ? 44.772 14.568 -15.631 1.00 61.83 95 ASP A CA 1
ATOM 625 C C . ASP A 1 96 ? 45.386 15.893 -15.208 1.00 62.78 95 ASP A C 1
ATOM 626 O O . ASP A 1 96 ? 46.057 16.508 -16.007 1.00 63.24 95 ASP A O 1
ATOM 631 N N . GLY A 1 97 ? 45.148 16.307 -13.956 1.00 62.16 96 GLY A N 1
ATOM 632 C CA . GLY A 1 97 ? 45.701 17.523 -13.388 1.00 62.09 96 GLY A CA 1
ATOM 633 C C . GLY A 1 97 ? 46.017 17.391 -11.900 1.00 63.01 96 GLY A C 1
ATOM 634 O O . GLY A 1 97 ? 45.606 16.447 -11.236 1.00 62.10 96 GLY A O 1
ATOM 635 N N . VAL A 1 98 ? 46.780 18.355 -11.395 1.00 63.83 97 VAL A N 1
ATOM 636 C CA . VAL A 1 98 ? 47.231 18.361 -10.031 1.00 63.85 97 VAL A CA 1
ATOM 637 C C . VAL A 1 98 ? 47.120 19.774 -9.481 1.00 65.16 97 VAL A C 1
ATOM 638 O O . VAL A 1 98 ? 47.487 20.732 -10.163 1.00 65.30 97 VAL A O 1
ATOM 642 N N . ILE A 1 99 ? 46.625 19.888 -8.246 1.00 65.59 98 ILE A N 1
ATOM 643 C CA . ILE A 1 99 ? 46.546 21.166 -7.544 1.00 65.22 98 ILE A CA 1
ATOM 644 C C . ILE A 1 99 ? 47.130 21.098 -6.114 1.00 63.64 98 ILE A C 1
ATOM 645 O O . ILE A 1 99 ? 47.155 20.037 -5.486 1.00 62.94 98 ILE A O 1
ATOM 650 N N . SER A 1 100 ? 47.613 22.237 -5.633 1.00 63.01 99 SER A N 1
ATOM 651 C CA . SER A 1 100 ? 47.961 22.402 -4.200 1.00 64.11 99 SER A CA 1
ATOM 652 C C . SER A 1 100 ? 47.624 23.850 -3.843 1.00 64.07 99 SER A C 1
ATOM 653 O O . SER A 1 100 ? 48.283 24.795 -4.322 1.00 64.60 99 SER A O 1
ATOM 656 N N . ILE A 1 101 ? 46.560 24.001 -3.056 1.00 64.23 100 ILE A N 1
ATOM 657 C CA . ILE A 1 101 ? 46.001 25.300 -2.692 1.00 66.36 100 ILE A CA 1
ATOM 658 C C . ILE A 1 101 ? 46.463 25.704 -1.288 1.00 65.95 100 ILE A C 1
ATOM 659 O O . ILE A 1 101 ? 45.998 25.153 -0.295 1.00 63.81 100 ILE A O 1
ATOM 664 N N . LEU A 1 102 ? 47.408 26.646 -1.245 1.00 67.47 101 LEU A N 1
ATOM 665 C CA . LEU A 1 102 ? 48.008 27.159 0.006 1.00 69.17 101 LEU A CA 1
ATOM 666 C C . LEU A 1 102 ? 48.439 26.024 0.956 1.00 68.93 101 LEU A C 1
ATOM 667 O O . LEU A 1 102 ? 48.059 25.991 2.125 1.00 68.43 101 LEU A O 1
ATOM 672 N N . ALA A 1 103 ? 49.239 25.115 0.400 1.00 69.27 102 ALA A N 1
ATOM 673 C CA . ALA A 1 103 ? 49.732 23.925 1.098 1.00 69.89 102 ALA A CA 1
ATOM 674 C C . ALA A 1 103 ? 51.222 23.631 0.953 1.00 70.48 102 ALA A C 1
ATOM 675 O O . ALA A 1 103 ? 51.805 23.159 1.916 1.00 71.81 102 ALA A O 1
ATOM 677 N N . ILE A 1 104 ? 51.832 23.915 -0.212 1.00 70.56 103 ILE A N 1
ATOM 678 C CA . ILE A 1 104 ? 53.235 23.524 -0.510 1.00 70.51 103 ILE A CA 1
ATOM 679 C C . ILE A 1 104 ? 54.287 23.995 0.492 1.00 71.61 103 ILE A C 1
ATOM 680 O O . ILE A 1 104 ? 55.342 23.374 0.619 1.00 70.71 103 ILE A O 1
ATOM 685 N N . HIS A 1 105 ? 53.995 25.113 1.166 1.00 73.26 104 HIS A N 1
ATOM 686 C CA . HIS A 1 105 ? 54.822 25.634 2.262 1.00 73.36 104 HIS A CA 1
ATOM 687 C C . HIS A 1 105 ? 54.865 24.749 3.488 1.00 73.88 104 HIS A C 1
ATOM 688 O O . HIS A 1 105 ? 55.773 24.909 4.297 1.00 73.83 104 HIS A O 1
ATOM 695 N N . HIS A 1 106 ? 53.902 23.822 3.609 1.00 73.98 105 HIS A N 1
ATOM 696 C CA . HIS A 1 106 ? 53.889 22.829 4.657 1.00 74.35 105 HIS A CA 1
ATOM 697 C C . HIS A 1 106 ? 54.633 21.536 4.282 1.00 74.54 105 HIS A C 1
ATOM 698 O O . HIS A 1 106 ? 54.777 20.676 5.139 1.00 74.42 105 HIS A O 1
ATOM 705 N N . PHE A 1 107 ? 55.118 21.387 3.043 1.00 74.20 106 PHE A N 1
ATOM 706 C CA . PHE A 1 107 ? 55.821 20.165 2.643 1.00 74.09 106 PHE A CA 1
ATOM 707 C C . PHE A 1 107 ? 57.282 20.186 3.120 1.00 74.78 106 PHE A C 1
ATOM 708 O O . PHE A 1 107 ? 57.941 21.226 3.072 1.00 74.87 106 PHE A O 1
ATOM 716 N N . SER A 1 108 ? 57.793 19.028 3.541 1.00 74.83 107 SER A N 1
ATOM 717 C CA . SER A 1 108 ? 59.162 18.918 4.069 1.00 75.17 107 SER A CA 1
ATOM 718 C C . SER A 1 108 ? 60.228 18.736 2.973 1.00 76.19 107 SER A C 1
ATOM 719 O O . SER A 1 108 ? 61.366 19.170 3.152 1.00 78.60 107 SER A O 1
ATOM 722 N N . HIS A 1 109 ? 59.892 18.070 1.867 1.00 75.90 108 HIS A N 1
ATOM 723 C CA . HIS A 1 109 ? 60.846 17.879 0.733 1.00 75.31 108 HIS A CA 1
ATOM 724 C C . HIS A 1 109 ? 60.112 18.327 -0.516 1.00 71.71 108 HIS A C 1
ATOM 725 O O . HIS A 1 109 ? 59.483 17.528 -1.199 1.00 72.65 108 HIS A O 1
ATOM 732 N N . LEU A 1 110 ? 60.155 19.635 -0.758 1.00 69.78 109 LEU A N 1
ATOM 733 C CA . LEU A 1 110 ? 59.411 20.296 -1.847 1.00 69.55 109 LEU A CA 1
ATOM 734 C C . LEU A 1 110 ? 59.757 19.791 -3.248 1.00 70.81 109 LEU A C 1
ATOM 735 O O . LEU A 1 110 ? 58.864 19.634 -4.073 1.00 69.98 109 LEU A O 1
ATOM 740 N N . GLU A 1 111 ? 61.039 19.513 -3.482 1.00 71.91 110 GLU A N 1
ATOM 741 C CA . GLU A 1 111 ? 61.520 19.027 -4.768 1.00 72.96 110 GLU A CA 1
ATOM 742 C C . GLU A 1 111 ? 60.930 17.661 -5.110 1.00 72.61 110 GLU A C 1
ATOM 743 O O . GLU A 1 111 ? 60.328 17.492 -6.164 1.00 72.61 110 GLU A O 1
ATOM 749 N N . LYS A 1 112 ? 61.061 16.715 -4.191 1.00 72.82 111 LYS A N 1
ATOM 750 C CA . LYS A 1 112 ? 60.477 15.378 -4.350 1.00 71.14 111 LYS A CA 1
ATOM 751 C C . LYS A 1 112 ? 58.930 15.445 -4.507 1.00 69.95 111 LYS A C 1
ATOM 752 O O . LYS A 1 112 ? 58.363 14.669 -5.286 1.00 70.64 111 LYS A O 1
ATOM 758 N N . SER A 1 113 ? 58.265 16.352 -3.779 1.00 67.64 112 SER A N 1
ATOM 759 C CA . SER A 1 113 ? 56.809 16.569 -3.923 1.00 67.18 112 SER A CA 1
ATOM 760 C C . SER A 1 113 ? 56.444 17.034 -5.341 1.00 66.16 112 SER A C 1
ATOM 761 O O . SER A 1 113 ? 55.452 16.569 -5.935 1.00 64.67 112 SER A O 1
ATOM 764 N N . PHE A 1 114 ? 57.277 17.914 -5.894 1.00 66.14 113 PHE A N 1
ATOM 765 C CA . PHE A 1 114 ? 57.119 18.363 -7.275 1.00 65.41 113 PHE A CA 1
ATOM 766 C C . PHE A 1 114 ? 57.312 17.222 -8.273 1.00 65.10 113 PHE A C 1
ATOM 767 O O . PHE A 1 114 ? 56.479 17.052 -9.163 1.00 64.21 113 PHE A O 1
ATOM 775 N N . GLN A 1 115 ? 58.380 16.438 -8.081 1.00 65.46 114 GLN A N 1
ATOM 776 C CA . GLN A 1 115 ? 58.666 15.230 -8.884 1.00 65.53 114 GLN A CA 1
ATOM 777 C C . GLN A 1 115 ? 57.501 14.250 -8.854 1.00 64.27 114 GLN A C 1
ATOM 778 O O . GLN A 1 115 ? 57.155 13.676 -9.895 1.00 64.54 114 GLN A O 1
ATOM 784 N N . GLU A 1 116 ? 56.911 14.082 -7.661 1.00 64.05 115 GLU A N 1
ATOM 785 C CA . GLU A 1 116 ? 55.705 13.255 -7.460 1.00 63.74 115 GLU A CA 1
ATOM 786 C C . GLU A 1 116 ? 54.484 13.753 -8.249 1.00 63.12 115 GLU A C 1
ATOM 787 O O . GLU A 1 116 ? 53.727 12.936 -8.769 1.00 64.13 115 GLU A O 1
ATOM 801 N N . GLN A 1 118 ? 54.582 15.540 -11.068 1.00 65.65 117 GLN A N 1
ATOM 802 C CA . GLN A 1 118 ? 54.912 15.223 -12.445 1.00 64.96 117 GLN A CA 1
ATOM 803 C C . GLN A 1 118 ? 54.725 13.725 -12.756 1.00 64.65 117 GLN A C 1
ATOM 804 O O . GLN A 1 118 ? 54.285 13.375 -13.847 1.00 64.66 117 GLN A O 1
ATOM 810 N N . ARG A 1 119 ? 55.033 12.859 -11.791 1.00 64.04 118 ARG A N 1
ATOM 811 C CA . ARG A 1 119 ? 54.922 11.399 -11.978 1.00 63.83 118 ARG A CA 1
ATOM 812 C C . ARG A 1 119 ? 53.473 10.939 -12.184 1.00 63.36 118 ARG A C 1
ATOM 813 O O . ARG A 1 119 ? 53.207 10.061 -13.025 1.00 63.80 118 ARG A O 1
ATOM 821 N N . ILE A 1 120 ? 52.557 11.538 -11.422 1.00 62.18 119 ILE A N 1
ATOM 822 C CA . ILE A 1 120 ? 51.136 11.165 -11.455 1.00 60.75 119 ILE A CA 1
ATOM 823 C C . ILE A 1 120 ? 50.324 11.790 -12.578 1.00 61.07 119 ILE A C 1
ATOM 824 O O . ILE A 1 120 ? 49.270 11.244 -12.949 1.00 60.94 119 ILE A O 1
ATOM 829 N N . ILE A 1 121 ? 50.827 12.894 -13.136 1.00 61.83 120 ILE A N 1
ATOM 830 C CA . ILE A 1 121 ? 50.077 13.669 -14.128 1.00 62.15 120 ILE A CA 1
ATOM 831 C C . ILE A 1 121 ? 50.175 13.130 -15.579 1.00 63.95 120 ILE A C 1
ATOM 832 O O . ILE A 1 121 ? 51.232 12.661 -16.009 1.00 65.73 120 ILE A O 1
ATOM 837 N N . ARG A 1 122 ? 49.057 13.220 -16.308 1.00 63.75 121 ARG A N 1
ATOM 838 C CA . ARG A 1 122 ? 48.971 12.865 -17.729 1.00 62.90 121 ARG A CA 1
ATOM 839 C C . ARG A 1 122 ? 49.214 14.132 -18.594 1.00 62.04 121 ARG A C 1
ATOM 840 O O . ARG A 1 122 ? 50.346 14.634 -18.576 1.00 61.62 121 ARG A O 1
ATOM 848 N N . ASP A 1 123 ? 48.201 14.662 -19.308 1.00 62.39 122 ASP A N 1
ATOM 849 C CA . ASP A 1 123 ? 48.385 15.819 -20.230 1.00 63.96 122 ASP A CA 1
ATOM 850 C C . ASP A 1 123 ? 48.067 17.187 -19.671 1.00 64.81 122 ASP A C 1
ATOM 851 O O . ASP A 1 123 ? 48.357 18.184 -20.342 1.00 65.75 122 ASP A O 1
ATOM 856 N N . GLY A 1 124 ? 47.454 17.258 -18.491 1.00 65.61 123 GLY A N 1
ATOM 857 C CA . GLY A 1 124 ? 47.046 18.542 -17.933 1.00 66.76 123 GLY A CA 1
ATOM 858 C C . GLY A 1 124 ? 48.138 19.339 -17.249 1.00 67.70 123 GLY A C 1
ATOM 859 O O . GLY A 1 124 ? 49.340 19.112 -17.460 1.00 68.18 123 GLY A O 1
ATOM 860 N N . THR A 1 125 ? 47.684 20.246 -16.384 1.00 68.00 124 THR A N 1
ATOM 861 C CA . THR A 1 125 ? 48.530 21.219 -15.744 1.00 67.34 124 THR A CA 1
ATOM 862 C C . THR A 1 125 ? 48.541 21.101 -14.213 1.00 66.62 124 THR A C 1
ATOM 863 O O . THR A 1 125 ? 47.598 20.580 -13.589 1.00 66.16 124 THR A O 1
ATOM 867 N N . ILE A 1 126 ? 49.662 21.560 -13.653 1.00 66.52 125 ILE A N 1
ATOM 868 C CA . ILE A 1 126 ? 49.902 21.650 -12.231 1.00 67.77 125 ILE A CA 1
ATOM 869 C C . ILE A 1 126 ? 49.552 23.117 -11.900 1.00 68.06 125 ILE A C 1
ATOM 870 O O . ILE A 1 126 ? 50.067 24.025 -12.553 1.00 68.88 125 ILE A O 1
ATOM 875 N N . VAL A 1 127 ? 48.618 23.317 -10.972 1.00 67.32 126 VAL A N 1
ATOM 876 C CA . VAL A 1 127 ? 48.170 24.636 -10.534 1.00 67.94 126 VAL A CA 1
ATOM 877 C C . VAL A 1 127 ? 48.442 24.758 -9.017 1.00 68.15 126 VAL A C 1
ATOM 878 O O . VAL A 1 127 ? 47.829 24.069 -8.223 1.00 66.24 126 VAL A O 1
ATOM 882 N N . LEU A 1 128 ? 49.364 25.642 -8.636 1.00 69.14 127 LEU A N 1
ATOM 883 C CA . LEU A 1 128 ? 49.715 25.875 -7.227 1.00 69.22 127 LEU A CA 1
ATOM 884 C C . LEU A 1 128 ? 49.276 27.281 -6.806 1.00 68.85 127 LEU A C 1
ATOM 885 O O . LEU A 1 128 ? 49.659 28.221 -7.454 1.00 68.56 127 LEU A O 1
ATOM 890 N N . LEU A 1 129 ? 48.437 27.407 -5.771 1.00 69.22 128 LEU A N 1
ATOM 891 C CA . LEU A 1 129 ? 48.126 28.714 -5.169 1.00 68.78 128 LEU A CA 1
ATOM 892 C C . LEU A 1 129 ? 49.107 28.767 -4.006 1.00 68.55 128 LEU A C 1
ATOM 893 O O . LEU A 1 129 ? 49.024 27.964 -3.069 1.00 67.76 128 LEU A O 1
ATOM 898 N N . THR A 1 130 ? 50.044 29.711 -4.110 1.00 67.84 129 THR A N 1
ATOM 899 C CA . THR A 1 130 ? 51.137 29.884 -3.163 1.00 66.07 129 THR A CA 1
ATOM 900 C C . THR A 1 130 ? 51.330 31.379 -2.899 1.00 65.32 129 THR A C 1
ATOM 901 O O . THR A 1 130 ? 50.466 32.190 -3.216 1.00 64.93 129 THR A O 1
ATOM 905 N N . PHE A 1 131 ? 52.453 31.729 -2.296 1.00 65.56 130 PHE A N 1
ATOM 906 C CA . PHE A 1 131 ? 52.743 33.094 -1.950 1.00 65.70 130 PHE A CA 1
ATOM 907 C C . PHE A 1 131 ? 54.241 33.381 -1.779 1.00 66.12 130 PHE A C 1
ATOM 908 O O . PHE A 1 131 ? 55.075 32.475 -1.604 1.00 65.35 130 PHE A O 1
ATOM 916 N N . ASP A 1 132 ? 54.519 34.684 -1.784 1.00 66.19 131 ASP A N 1
ATOM 917 C CA . ASP A 1 132 ? 55.785 35.252 -1.404 1.00 63.97 131 ASP A CA 1
ATOM 918 C C . ASP A 1 132 ? 55.499 36.618 -0.718 1.00 63.64 131 ASP A C 1
ATOM 919 O O . ASP A 1 132 ? 55.216 37.624 -1.381 1.00 63.54 131 ASP A O 1
ATOM 924 N N . ILE A 1 133 ? 55.624 36.638 0.607 1.00 63.59 132 ILE A N 1
ATOM 925 C CA . ILE A 1 133 ? 55.397 37.852 1.416 1.00 63.27 132 ILE A CA 1
ATOM 926 C C . ILE A 1 133 ? 56.336 39.032 1.009 1.00 62.86 132 ILE A C 1
ATOM 927 O O . ILE A 1 133 ? 55.960 40.199 1.140 1.00 62.31 132 ILE A O 1
ATOM 932 N N . ARG A 1 134 ? 57.527 38.698 0.492 1.00 63.21 133 ARG A N 1
ATOM 933 C CA . ARG A 1 134 ? 58.499 39.655 -0.046 1.00 64.14 133 ARG A CA 1
ATOM 934 C C . ARG A 1 134 ? 57.950 40.492 -1.214 1.00 64.59 133 ARG A C 1
ATOM 935 O O . ARG A 1 134 ? 58.518 41.556 -1.515 1.00 63.97 133 ARG A O 1
ATOM 943 N N . LEU A 1 135 ? 56.902 39.984 -1.888 1.00 65.65 134 LEU A N 1
ATOM 944 C CA . LEU A 1 135 ? 56.229 40.665 -3.014 1.00 65.82 134 LEU A CA 1
ATOM 945 C C . LEU A 1 135 ? 54.978 41.440 -2.599 1.00 66.90 134 LEU A C 1
ATOM 946 O O . LEU A 1 135 ? 54.404 42.159 -3.430 1.00 66.70 134 LEU A O 1
ATOM 951 N N . ALA A 1 136 ? 54.564 41.299 -1.332 1.00 66.19 135 ALA A N 1
ATOM 952 C CA . ALA A 1 136 ? 53.402 41.988 -0.816 1.00 66.11 135 ALA A CA 1
ATOM 953 C C . ALA A 1 136 ? 53.663 43.501 -0.598 1.00 68.44 135 ALA A C 1
ATOM 954 O O . ALA A 1 136 ? 54.810 43.971 -0.391 1.00 68.21 135 ALA A O 1
ATOM 956 N N . GLN A 1 137 ? 52.575 44.253 -0.692 1.00 69.83 136 GLN A N 1
ATOM 957 C CA . GLN A 1 137 ? 52.586 45.652 -0.378 1.00 72.15 136 GLN A CA 1
ATOM 958 C C . GLN A 1 137 ? 52.377 45.769 1.149 1.00 71.82 136 GLN A C 1
ATOM 959 O O . GLN A 1 137 ? 51.981 44.798 1.807 1.00 71.69 136 GLN A O 1
ATOM 965 N N . ARG A 1 138 ? 52.741 46.926 1.697 1.00 71.45 137 ARG A N 1
ATOM 966 C CA . ARG A 1 138 ? 52.605 47.240 3.133 1.00 71.89 137 ARG A CA 1
ATOM 967 C C . ARG A 1 138 ? 51.162 46.958 3.622 1.00 71.66 137 ARG A C 1
ATOM 968 O O . ARG A 1 138 ? 50.229 47.490 3.057 1.00 72.42 137 ARG A O 1
ATOM 976 N N . ILE A 1 139 ? 51.002 46.108 4.628 1.00 72.25 138 ILE A N 1
ATOM 977 C CA . ILE A 1 139 ? 49.682 45.769 5.208 1.00 72.42 138 ILE A CA 1
ATOM 978 C C . ILE A 1 139 ? 49.725 46.114 6.692 1.00 69.02 138 ILE A C 1
ATOM 979 O O . ILE A 1 139 ? 50.668 45.739 7.387 1.00 67.89 138 ILE A O 1
ATOM 984 N N . TRP A 1 140 ? 48.694 46.808 7.158 1.00 66.44 139 TRP A N 1
ATOM 985 C CA . TRP A 1 140 ? 48.487 47.131 8.576 1.00 64.91 139 TRP A CA 1
ATOM 986 C C . TRP A 1 140 ? 48.542 45.917 9.526 1.00 64.81 139 TRP A C 1
ATOM 987 O O . TRP A 1 140 ? 48.992 46.053 10.660 1.00 64.46 139 TRP A O 1
ATOM 998 N N . LEU A 1 141 ? 48.041 44.764 9.052 1.00 64.89 140 LEU A N 1
ATOM 999 C CA . LEU A 1 141 ? 47.887 43.527 9.833 1.00 64.98 140 LEU A CA 1
ATOM 1000 C C . LEU A 1 141 ? 49.116 43.117 10.635 1.00 64.32 140 LEU A C 1
ATOM 1001 O O . LEU A 1 141 ? 49.013 42.765 11.825 1.00 64.28 140 LEU A O 1
ATOM 1006 N N . TYR A 1 142 ? 50.275 43.237 9.995 1.00 64.00 141 TYR A N 1
ATOM 1007 C CA . TYR A 1 142 ? 51.538 42.798 10.598 1.00 63.69 141 TYR A CA 1
ATOM 1008 C C . TYR A 1 142 ? 52.101 43.727 11.656 1.00 62.50 141 TYR A C 1
ATOM 1009 O O . TYR A 1 142 ? 53.005 43.329 12.378 1.00 61.88 141 TYR A O 1
ATOM 1018 N N . ASP A 1 143 ? 51.566 44.940 11.747 1.00 61.99 142 ASP A N 1
ATOM 1019 C CA . ASP A 1 143 ? 51.913 45.843 12.828 1.00 64.20 142 ASP A CA 1
ATOM 1020 C C . ASP A 1 143 ? 51.255 45.427 14.165 1.00 64.66 142 ASP A C 1
ATOM 1021 O O . ASP A 1 143 ? 51.684 45.869 15.219 1.00 64.52 142 ASP A O 1
ATOM 1026 N N . TYR A 1 144 ? 50.186 44.634 14.094 1.00 65.31 143 TYR A N 1
ATOM 1027 C CA . TYR A 1 144 ? 49.515 44.075 15.262 1.00 65.17 143 TYR A CA 1
ATOM 1028 C C . TYR A 1 144 ? 49.863 42.614 15.512 1.00 64.63 143 TYR A C 1
ATOM 1029 O O . TYR A 1 144 ? 49.903 42.198 16.681 1.00 65.10 143 TYR A O 1
ATOM 1038 N N . PHE A 1 145 ? 50.062 41.851 14.436 1.00 65.08 144 PHE A N 1
ATOM 1039 C CA . PHE A 1 145 ? 50.341 40.401 14.498 1.00 65.73 144 PHE A CA 1
ATOM 1040 C C . PHE A 1 145 ? 51.598 40.045 13.689 1.00 64.94 144 PHE A C 1
ATOM 1041 O O . PHE A 1 145 ? 51.500 39.433 12.613 1.00 64.73 144 PHE A O 1
ATOM 1049 N N . PRO A 1 146 ? 52.794 40.395 14.224 1.00 65.57 145 PRO A N 1
ATOM 1050 C CA . PRO A 1 146 ? 54.068 40.186 13.452 1.00 66.66 145 PRO A CA 1
ATOM 1051 C C . PRO A 1 146 ? 54.387 38.735 13.088 1.00 66.22 145 PRO A C 1
ATOM 1052 O O . PRO A 1 146 ? 55.045 38.475 12.064 1.00 66.76 145 PRO A O 1
ATOM 1056 N N . PHE A 1 147 ? 53.943 37.817 13.947 1.00 64.82 146 PHE A N 1
ATOM 1057 C CA . PHE A 1 147 ? 54.108 36.384 13.728 1.00 63.72 146 PHE A CA 1
ATOM 1058 C C . PHE A 1 147 ? 53.577 35.888 12.386 1.00 63.82 146 PHE A C 1
ATOM 1059 O O . PHE A 1 147 ? 54.167 34.972 11.797 1.00 65.77 146 PHE A O 1
ATOM 1067 N N . LEU A 1 148 ? 52.490 36.479 11.893 1.00 63.42 147 LEU A N 1
ATOM 1068 C CA . LEU A 1 148 ? 51.941 36.116 10.558 1.00 63.35 147 LEU A CA 1
ATOM 1069 C C . LEU A 1 148 ? 52.918 36.420 9.438 1.00 63.34 147 LEU A C 1
ATOM 1070 O O . LEU A 1 148 ? 53.072 35.634 8.545 1.00 65.36 147 LEU A O 1
ATOM 1075 N N . TRP A 1 149 ? 53.611 37.549 9.538 1.00 63.59 148 TRP A N 1
ATOM 1076 C CA . TRP A 1 149 ? 54.596 37.986 8.565 1.00 63.22 148 TRP A CA 1
ATOM 1077 C C . TRP A 1 149 ? 55.865 37.128 8.616 1.00 63.87 148 TRP A C 1
ATOM 1078 O O . TRP A 1 149 ? 56.398 36.699 7.579 1.00 63.41 148 TRP A O 1
ATOM 1089 N N . GLU A 1 150 ? 56.333 36.918 9.844 1.00 65.12 149 GLU A N 1
ATOM 1090 C CA . GLU A 1 150 ? 57.499 36.105 10.154 1.00 66.01 149 GLU A CA 1
ATOM 1091 C C . GLU A 1 150 ? 57.331 34.668 9.688 1.00 66.01 149 GLU A C 1
ATOM 1092 O O . GLU A 1 150 ? 58.262 34.093 9.120 1.00 67.72 149 GLU A O 1
ATOM 1098 N N . ASP A 1 151 ? 56.146 34.102 9.897 1.00 65.41 150 ASP A N 1
ATOM 1099 C CA . ASP A 1 151 ? 55.857 32.735 9.437 1.00 65.63 150 ASP A CA 1
ATOM 1100 C C . ASP A 1 151 ? 55.853 32.657 7.925 1.00 65.69 150 ASP A C 1
ATOM 1101 O O . ASP A 1 151 ? 56.355 31.697 7.377 1.00 68.51 150 ASP A O 1
ATOM 1106 N N . ALA A 1 152 ? 55.269 33.648 7.264 1.00 64.79 151 ALA A N 1
ATOM 1107 C CA . ALA A 1 152 ? 55.236 33.705 5.814 1.00 63.93 151 ALA A CA 1
ATOM 1108 C C . ALA A 1 152 ? 56.649 33.868 5.228 1.00 65.66 151 ALA A C 1
ATOM 1109 O O . ALA A 1 152 ? 56.986 33.254 4.217 1.00 65.68 151 ALA A O 1
ATOM 1111 N N . LEU A 1 153 ? 57.479 34.671 5.893 1.00 65.86 152 LEU A N 1
ATOM 1112 C CA . LEU A 1 153 ? 58.842 34.936 5.436 1.00 65.94 152 LEU A CA 1
ATOM 1113 C C . LEU A 1 153 ? 59.779 33.718 5.501 1.00 65.34 152 LEU A C 1
ATOM 1114 O O . LEU A 1 153 ? 60.831 33.721 4.858 1.00 65.61 152 LEU A O 1
ATOM 1119 N N . ARG A 1 154 ? 59.402 32.686 6.258 1.00 67.05 153 ARG A N 1
ATOM 1120 C CA . ARG A 1 154 ? 60.159 31.422 6.313 1.00 68.69 153 ARG A CA 1
ATOM 1121 C C . ARG A 1 154 ? 60.175 30.677 4.987 1.00 66.90 153 ARG A C 1
ATOM 1122 O O . ARG A 1 154 ? 61.147 30.009 4.686 1.00 68.10 153 ARG A O 1
ATOM 1130 N N . PHE A 1 155 ? 59.126 30.810 4.191 1.00 65.92 154 PHE A N 1
ATOM 1131 C CA . PHE A 1 155 ? 59.033 30.104 2.923 1.00 66.58 154 PHE A CA 1
ATOM 1132 C C . PHE A 1 155 ? 59.862 30.765 1.817 1.00 68.31 154 PHE A C 1
ATOM 1133 O O . PHE A 1 155 ? 60.211 31.901 1.933 1.00 69.73 154 PHE A O 1
ATOM 1141 N N . LEU A 1 156 ? 60.206 29.994 0.790 1.00 69.03 155 LEU A N 1
ATOM 1142 C CA . LEU A 1 156 ? 61.027 30.398 -0.329 1.00 68.86 155 LEU A CA 1
ATOM 1143 C C . LEU A 1 156 ? 60.503 31.547 -1.193 1.00 67.92 155 LEU A C 1
ATOM 1144 O O . LEU A 1 156 ? 59.294 31.691 -1.377 1.00 66.64 155 LEU A O 1
ATOM 1149 N N . PRO A 1 157 ? 61.425 32.357 -1.748 1.00 67.31 156 PRO A N 1
ATOM 1150 C CA . PRO A 1 157 ? 61.052 33.346 -2.752 1.00 68.52 156 PRO A CA 1
ATOM 1151 C C . PRO A 1 157 ? 60.337 32.704 -3.969 1.00 68.67 156 PRO A C 1
ATOM 1152 O O . PRO A 1 157 ? 60.632 31.553 -4.321 1.00 68.10 156 PRO A O 1
ATOM 1156 N N . LEU A 1 158 ? 59.430 33.456 -4.597 1.00 68.71 157 LEU A N 1
ATOM 1157 C CA . LEU A 1 158 ? 58.644 32.964 -5.738 1.00 69.19 157 LEU A CA 1
ATOM 1158 C C . LEU A 1 158 ? 59.519 32.410 -6.870 1.00 69.61 157 LEU A C 1
ATOM 1159 O O . LEU A 1 158 ? 59.169 31.400 -7.471 1.00 69.64 157 LEU A O 1
ATOM 1164 N N . ASP A 1 159 ? 60.641 33.071 -7.146 1.00 69.04 158 ASP A N 1
ATOM 1165 C CA . ASP A 1 159 ? 61.583 32.627 -8.186 1.00 69.88 158 ASP A CA 1
ATOM 1166 C C . ASP A 1 159 ? 62.190 31.257 -7.901 1.00 68.90 158 ASP A C 1
ATOM 1167 O O . ASP A 1 159 ? 62.322 30.457 -8.822 1.00 66.81 158 ASP A O 1
ATOM 1172 N N . GLU A 1 160 ? 62.547 30.997 -6.638 1.00 69.99 159 GLU A N 1
ATOM 1173 C CA . GLU A 1 160 ? 63.043 29.673 -6.221 1.00 72.86 159 GLU A CA 1
ATOM 1174 C C . GLU A 1 160 ? 61.957 28.603 -6.417 1.00 71.30 159 GLU A C 1
ATOM 1175 O O . GLU A 1 160 ? 62.242 27.524 -6.946 1.00 70.72 159 GLU A O 1
ATOM 1181 N N . GLN A 1 161 ? 60.718 28.945 -6.056 1.00 70.60 160 GLN A N 1
ATOM 1182 C CA . GLN A 1 161 ? 59.569 28.042 -6.207 1.00 70.76 160 GLN A CA 1
ATOM 1183 C C . GLN A 1 161 ? 59.350 27.697 -7.674 1.00 70.25 160 GLN A C 1
ATOM 1184 O O . GLN A 1 161 ? 59.233 26.501 -8.020 1.00 69.83 160 GLN A O 1
ATOM 1190 N N . ILE A 1 162 ? 59.317 28.742 -8.512 1.00 68.03 161 ILE A N 1
ATOM 1191 C CA . ILE A 1 162 ? 59.156 28.597 -9.961 1.00 67.88 161 ILE A CA 1
ATOM 1192 C C . ILE A 1 162 ? 60.264 27.700 -10.527 1.00 69.91 161 ILE A C 1
ATOM 1193 O O . ILE A 1 162 ? 59.986 26.762 -11.262 1.00 68.02 161 ILE A O 1
ATOM 1198 N N . ASN A 1 163 ? 61.510 28.016 -10.171 1.00 71.61 162 ASN A N 1
ATOM 1199 C CA . ASN A 1 163 ? 62.675 27.238 -10.600 1.00 71.51 162 ASN A CA 1
ATOM 1200 C C . ASN A 1 163 ? 62.603 25.737 -10.185 1.00 70.68 162 ASN A C 1
ATOM 1201 O O . ASN A 1 163 ? 62.865 24.884 -11.011 1.00 68.50 162 ASN A O 1
ATOM 1206 N N . LEU A 1 164 ? 62.240 25.434 -8.926 1.00 71.15 163 LEU A N 1
ATOM 1207 C CA . LEU A 1 164 ? 62.165 24.036 -8.452 1.00 71.13 163 LEU A CA 1
ATOM 1208 C C . LEU A 1 164 ? 61.091 23.250 -9.192 1.00 70.77 163 LEU A C 1
ATOM 1209 O O . LEU A 1 164 ? 61.284 22.078 -9.502 1.00 71.28 163 LEU A O 1
ATOM 1214 N N . LEU A 1 165 ? 59.969 23.903 -9.479 1.00 70.15 164 LEU A N 1
ATOM 1215 C CA . LEU A 1 165 ? 58.884 23.278 -10.210 1.00 69.63 164 LEU A CA 1
ATOM 1216 C C . LEU A 1 165 ? 59.334 23.026 -11.636 1.00 70.23 164 LEU A C 1
ATOM 1217 O O . LEU A 1 165 ? 59.250 21.897 -12.125 1.00 68.91 164 LEU A O 1
ATOM 1222 N N . GLN A 1 166 ? 59.854 24.078 -12.263 1.00 70.91 165 GLN A N 1
ATOM 1223 C CA . GLN A 1 166 ? 60.317 24.049 -13.645 1.00 74.19 165 GLN A CA 1
ATOM 1224 C C . GLN A 1 166 ? 61.404 22.986 -13.895 1.00 73.03 165 GLN A C 1
ATOM 1225 O O . GLN A 1 166 ? 61.315 22.268 -14.873 1.00 70.95 165 GLN A O 1
ATOM 1231 N N . GLU A 1 167 ? 62.368 22.870 -12.982 1.00 74.35 166 GLU A N 1
ATOM 1232 C CA . GLU A 1 167 ? 63.413 21.828 -13.031 1.00 77.32 166 GLU A CA 1
ATOM 1233 C C . GLU A 1 167 ? 62.893 20.385 -12.949 1.00 78.02 166 GLU A C 1
ATOM 1234 O O . GLU A 1 167 ? 63.481 19.498 -13.550 1.00 77.44 166 GLU A O 1
ATOM 1240 N N . ASN A 1 168 ? 61.837 20.160 -12.163 1.00 80.65 167 ASN A N 1
ATOM 1241 C CA . ASN A 1 168 ? 61.254 18.815 -11.936 1.00 82.31 167 ASN A CA 1
ATOM 1242 C C . ASN A 1 168 ? 59.998 18.481 -12.757 1.00 84.13 167 ASN A C 1
ATOM 1243 O O . ASN A 1 168 ? 59.398 17.430 -12.563 1.00 85.81 167 ASN A O 1
ATOM 1248 N N . THR A 1 169 ? 59.642 19.360 -13.691 1.00 86.47 168 THR A N 1
ATOM 1249 C CA . THR A 1 169 ? 58.480 19.217 -14.568 1.00 88.75 168 THR A CA 1
ATOM 1250 C C . THR A 1 169 ? 58.820 19.212 -16.064 1.00 90.64 168 THR A C 1
ATOM 1251 O O . THR A 1 169 ? 58.129 18.540 -16.842 1.00 90.95 168 THR A O 1
ATOM 1255 N N . LYS A 1 170 ? 59.854 19.958 -16.469 1.00 92.48 169 LYS A N 1
ATOM 1256 C CA . LYS A 1 170 ? 60.260 20.075 -17.881 1.00 94.92 169 LYS A CA 1
ATOM 1257 C C . LYS A 1 170 ? 59.074 20.546 -18.785 1.00 97.25 169 LYS A C 1
ATOM 1258 O O . LYS A 1 170 ? 58.799 20.001 -19.880 1.00 97.83 169 LYS A O 1
ATOM 1264 N N . ARG A 1 171 ? 58.342 21.518 -18.237 1.00 97.46 170 ARG A N 1
ATOM 1265 C CA . ARG A 1 171 ? 57.254 22.236 -18.906 1.00 96.66 170 ARG A CA 1
ATOM 1266 C C . ARG A 1 171 ? 57.500 23.658 -18.430 1.00 94.66 170 ARG A C 1
ATOM 1267 O O . ARG A 1 171 ? 58.044 23.846 -17.318 1.00 93.70 170 ARG A O 1
ATOM 1275 N N . ARG A 1 172 ? 57.153 24.648 -19.255 1.00 93.56 171 ARG A N 1
ATOM 1276 C CA . ARG A 1 172 ? 57.361 26.046 -18.859 1.00 91.66 171 ARG A CA 1
ATOM 1277 C C . ARG A 1 172 ? 56.412 26.332 -17.692 1.00 87.89 171 ARG A C 1
ATOM 1278 O O . ARG A 1 172 ? 55.250 25.915 -17.706 1.00 87.25 171 ARG A O 1
ATOM 1286 N N . VAL A 1 173 ? 56.956 26.977 -16.669 1.00 84.41 172 VAL A N 1
ATOM 1287 C CA . VAL A 1 173 ? 56.219 27.383 -15.487 1.00 81.16 172 VAL A CA 1
ATOM 1288 C C . VAL A 1 173 ? 56.031 28.898 -15.590 1.00 78.90 172 VAL A C 1
ATOM 1289 O O . VAL A 1 173 ? 56.979 29.612 -15.908 1.00 78.34 172 VAL A O 1
ATOM 1293 N N . GLU A 1 174 ? 54.797 29.351 -15.361 1.00 76.99 173 GLU A N 1
ATOM 1294 C CA . GLU A 1 174 ? 54.418 30.761 -15.298 1.00 75.97 173 GLU A CA 1
ATOM 1295 C C . GLU A 1 174 ? 53.817 31.059 -13.935 1.00 73.72 173 GLU A C 1
ATOM 1296 O O . GLU A 1 174 ? 53.464 30.143 -13.191 1.00 73.30 173 GLU A O 1
ATOM 1302 N N . ALA A 1 175 ? 53.702 32.351 -13.632 1.00 72.53 174 ALA A N 1
ATOM 1303 C CA . ALA A 1 175 ? 53.124 32.843 -12.383 1.00 71.78 174 ALA A CA 1
ATOM 1304 C C . ALA A 1 175 ? 52.241 34.069 -12.603 1.00 71.33 174 ALA A C 1
ATOM 1305 O O . ALA A 1 175 ? 52.524 34.861 -13.476 1.00 70.29 174 ALA A O 1
ATOM 1307 N N . ILE A 1 176 ? 51.140 34.183 -11.852 1.00 71.72 175 ILE A N 1
ATOM 1308 C CA . ILE A 1 176 ? 50.263 35.377 -11.909 1.00 71.11 175 ILE A CA 1
ATOM 1309 C C . ILE A 1 176 ? 49.835 35.776 -10.504 1.00 69.89 175 ILE A C 1
ATOM 1310 O O . ILE A 1 176 ? 49.714 34.907 -9.649 1.00 70.53 175 ILE A O 1
ATOM 1315 N N . PRO A 1 177 ? 49.611 37.080 -10.260 1.00 69.03 176 PRO A N 1
ATOM 1316 C CA . PRO A 1 177 ? 49.084 37.426 -8.953 1.00 69.07 176 PRO A CA 1
ATOM 1317 C C . PRO A 1 177 ? 47.616 37.051 -8.780 1.00 68.45 176 PRO A C 1
ATOM 1318 O O . PRO A 1 177 ? 46.853 37.123 -9.723 1.00 68.19 176 PRO A O 1
ATOM 1322 N N . PHE A 1 178 ? 47.263 36.595 -7.585 1.00 69.19 177 PHE A N 1
ATOM 1323 C CA . PHE A 1 178 ? 45.869 36.496 -7.190 1.00 68.80 177 PHE A CA 1
ATOM 1324 C C . PHE A 1 178 ? 45.727 37.654 -6.181 1.00 68.05 177 PHE A C 1
ATOM 1325 O O . PHE A 1 178 ? 46.134 37.538 -5.004 1.00 68.92 177 PHE A O 1
ATOM 1333 N N . LEU A 1 179 ? 45.184 38.768 -6.663 1.00 68.08 178 LEU A N 1
ATOM 1334 C CA . LEU A 1 179 ? 44.916 39.951 -5.829 1.00 68.63 178 LEU A CA 1
ATOM 1335 C C . LEU A 1 179 ? 43.709 39.553 -5.003 1.00 68.88 178 LEU A C 1
ATOM 1336 O O . LEU A 1 179 ? 42.790 38.905 -5.523 1.00 70.06 178 LEU A O 1
ATOM 1341 N N . LEU A 1 180 ? 43.727 39.895 -3.723 1.00 68.62 179 LEU A N 1
ATOM 1342 C CA . LEU A 1 180 ? 42.656 39.502 -2.812 1.00 67.89 179 LEU A CA 1
ATOM 1343 C C . LEU A 1 180 ? 41.475 40.473 -2.839 1.00 67.00 179 LEU A C 1
ATOM 1344 O O . LEU A 1 180 ? 41.674 41.661 -2.575 1.00 66.99 179 LEU A O 1
ATOM 1349 N N . PRO A 1 181 ? 40.247 39.984 -3.150 1.00 66.20 180 PRO A N 1
ATOM 1350 C CA . PRO A 1 181 ? 39.075 40.858 -2.995 1.00 65.57 180 PRO A CA 1
ATOM 1351 C C . PRO A 1 181 ? 38.866 41.187 -1.521 1.00 65.36 180 PRO A C 1
ATOM 1352 O O . PRO A 1 181 ? 39.384 40.494 -0.659 1.00 65.48 180 PRO A O 1
ATOM 1356 N N . HIS A 1 182 ? 38.110 42.238 -1.246 1.00 65.51 181 HIS A N 1
ATOM 1357 C CA . HIS A 1 182 ? 37.849 42.667 0.129 1.00 64.95 181 HIS A CA 1
ATOM 1358 C C . HIS A 1 182 ? 36.844 41.791 0.880 1.00 64.96 181 HIS A C 1
ATOM 1359 O O . HIS A 1 182 ? 36.806 41.870 2.099 1.00 65.05 181 HIS A O 1
ATOM 1366 N N . ASP A 1 183 ? 36.061 40.961 0.164 1.00 65.91 182 ASP A N 1
ATOM 1367 C CA . ASP A 1 183 ? 34.973 40.138 0.743 1.00 65.56 182 ASP A CA 1
ATOM 1368 C C . ASP A 1 183 ? 35.115 38.621 0.539 1.00 67.03 182 ASP A C 1
ATOM 1369 O O . ASP A 1 183 ? 34.118 37.907 0.331 1.00 66.51 182 ASP A O 1
ATOM 1374 N N . LEU A 1 184 ? 36.352 38.123 0.640 1.00 68.45 183 LEU A N 1
ATOM 1375 C CA . LEU A 1 184 ? 36.617 36.676 0.544 1.00 69.06 183 LEU A CA 1
ATOM 1376 C C . LEU A 1 184 ? 35.939 35.905 1.690 1.00 68.05 183 LEU A C 1
ATOM 1377 O O . LEU A 1 184 ? 35.996 36.315 2.855 1.00 67.61 183 LEU A O 1
ATOM 1382 N N . SER A 1 185 ? 35.296 34.800 1.324 1.00 67.56 184 SER A N 1
ATOM 1383 C CA . SER A 1 185 ? 34.637 33.893 2.277 1.00 67.34 184 SER A CA 1
ATOM 1384 C C . SER A 1 185 ? 35.666 33.037 3.040 1.00 67.13 184 SER A C 1
ATOM 1385 O O . SER A 1 185 ? 35.412 32.590 4.150 1.00 66.24 184 SER A O 1
ATOM 1388 N N . ASP A 1 186 ? 36.816 32.824 2.406 1.00 68.60 185 ASP A N 1
ATOM 1389 C CA . ASP A 1 186 ? 37.898 31.993 2.903 1.00 69.96 185 ASP A CA 1
ATOM 1390 C C . ASP A 1 186 ? 38.813 32.878 3.748 1.00 69.99 185 ASP A C 1
ATOM 1391 O O . ASP A 1 186 ? 39.651 33.619 3.217 1.00 69.77 185 ASP A O 1
ATOM 1396 N N . LEU A 1 187 ? 38.666 32.773 5.072 1.00 69.37 186 LEU A N 1
ATOM 1397 C CA . LEU A 1 187 ? 39.373 33.634 6.008 1.00 67.98 186 LEU A CA 1
ATOM 1398 C C . LEU A 1 187 ? 40.728 33.092 6.404 1.00 68.53 186 LEU A C 1
ATOM 1399 O O . LEU A 1 187 ? 40.976 32.760 7.562 1.00 68.28 186 LEU A O 1
ATOM 1404 N N . PHE A 1 188 ? 41.603 33.015 5.400 1.00 68.92 187 PHE A N 1
ATOM 1405 C CA . PHE A 1 188 ? 43.012 32.734 5.614 1.00 69.49 187 PHE A CA 1
ATOM 1406 C C . PHE A 1 188 ? 43.681 34.041 6.133 1.00 69.97 187 PHE A C 1
ATOM 1407 O O . PHE A 1 188 ? 43.059 35.113 6.159 1.00 69.71 187 PHE A O 1
ATOM 1415 N N . ALA A 1 189 ? 44.929 33.910 6.567 1.00 70.04 188 ALA A N 1
ATOM 1416 C CA . ALA A 1 189 ? 45.684 34.953 7.289 1.00 69.27 188 ALA A CA 1
ATOM 1417 C C . ALA A 1 189 ? 45.394 36.438 6.932 1.00 68.92 188 ALA A C 1
ATOM 1418 O O . ALA A 1 189 ? 44.885 37.176 7.795 1.00 68.41 188 ALA A O 1
ATOM 1420 N N . ALA A 1 190 ? 45.670 36.847 5.687 1.00 67.82 189 ALA A N 1
ATOM 1421 C CA . ALA A 1 190 ? 45.461 38.247 5.249 1.00 68.17 189 ALA A CA 1
ATOM 1422 C C . ALA A 1 190 ? 44.106 38.537 4.556 1.00 68.64 189 ALA A C 1
ATOM 1423 O O . ALA A 1 190 ? 43.912 39.640 4.041 1.00 69.26 189 ALA A O 1
ATOM 1425 N N . ALA A 1 191 ? 43.174 37.588 4.582 1.00 67.19 190 ALA A N 1
ATOM 1426 C CA . ALA A 1 191 ? 41.899 37.730 3.891 1.00 66.13 190 ALA A CA 1
ATOM 1427 C C . ALA A 1 191 ? 40.989 38.818 4.492 1.00 66.08 190 ALA A C 1
ATOM 1428 O O . ALA A 1 191 ? 40.257 39.466 3.731 1.00 67.00 190 ALA A O 1
ATOM 1430 N N . ALA A 1 192 ? 41.061 39.062 5.812 1.00 64.84 191 ALA A N 1
ATOM 1431 C CA . ALA A 1 192 ? 40.266 40.130 6.450 1.00 64.26 191 ALA A CA 1
ATOM 1432 C C . ALA A 1 192 ? 41.027 41.503 6.461 1.00 64.26 191 ALA A C 1
ATOM 1433 O O . ALA A 1 192 ? 40.820 42.353 7.357 1.00 61.66 191 ALA A O 1
ATOM 1435 N N . TRP A 1 193 ? 41.859 41.734 5.431 1.00 64.09 192 TRP A N 1
ATOM 1436 C CA . TRP A 1 193 ? 42.614 42.993 5.262 1.00 64.59 192 TRP A CA 1
ATOM 1437 C C . TRP A 1 193 ? 41.784 44.287 5.240 1.00 63.87 192 TRP A C 1
ATOM 1438 O O . TRP A 1 193 ? 42.324 45.335 5.491 1.00 62.07 192 TRP A O 1
ATOM 1449 N N . ARG A 1 194 ? 40.510 44.218 4.870 1.00 64.73 193 ARG A N 1
ATOM 1450 C CA . ARG A 1 194 ? 39.652 45.406 4.875 1.00 65.73 193 ARG A CA 1
ATOM 1451 C C . ARG A 1 194 ? 38.582 45.311 5.966 1.00 66.18 193 ARG A C 1
ATOM 1452 O O . ARG A 1 194 ? 37.732 46.193 6.048 1.00 67.00 193 ARG A O 1
ATOM 1460 N N . ARG A 1 195 ? 38.674 44.287 6.819 1.00 66.24 194 ARG A N 1
ATOM 1461 C CA . ARG A 1 195 ? 37.710 44.004 7.885 1.00 67.55 194 ARG A CA 1
ATOM 1462 C C . ARG A 1 195 ? 38.482 43.719 9.186 1.00 67.96 194 ARG A C 1
ATOM 1463 O O . ARG A 1 195 ? 38.410 42.606 9.722 1.00 67.79 194 ARG A O 1
ATOM 1471 N N . PRO A 1 196 ? 39.202 44.734 9.715 1.00 67.86 195 PRO A N 1
ATOM 1472 C CA . PRO A 1 196 ? 40.097 44.530 10.863 1.00 67.89 195 PRO A CA 1
ATOM 1473 C C . PRO A 1 196 ? 39.479 43.894 12.107 1.00 69.41 195 PRO A C 1
ATOM 1474 O O . PRO A 1 196 ? 40.170 43.142 12.831 1.00 69.79 195 PRO A O 1
ATOM 1478 N N . GLU A 1 197 ? 38.206 44.217 12.337 1.00 69.64 196 GLU A N 1
ATOM 1479 C CA . GLU A 1 197 ? 37.425 43.696 13.447 1.00 70.78 196 GLU A CA 1
ATOM 1480 C C . GLU A 1 197 ? 37.274 42.173 13.442 1.00 70.58 196 GLU A C 1
ATOM 1481 O O . GLU A 1 197 ? 37.144 41.567 14.514 1.00 71.29 196 GLU A O 1
ATOM 1487 N N . LEU A 1 198 ? 37.334 41.547 12.266 1.00 69.05 197 LEU A N 1
ATOM 1488 C CA . LEU A 1 198 ? 37.236 40.090 12.185 1.00 68.65 197 LEU A CA 1
ATOM 1489 C C . LEU A 1 198 ? 38.341 39.341 12.965 1.00 69.00 197 LEU A C 1
ATOM 1490 O O . LEU A 1 198 ? 38.098 38.226 13.492 1.00 68.12 197 LEU A O 1
ATOM 1495 N N . TYR A 1 199 ? 39.531 39.952 13.030 1.00 68.53 198 TYR A N 1
ATOM 1496 C CA . TYR A 1 199 ? 40.672 39.388 13.770 1.00 67.83 198 TYR A CA 1
ATOM 1497 C C . TYR A 1 199 ? 40.455 39.308 15.275 1.00 69.22 198 TYR A C 1
ATOM 1498 O O . TYR A 1 199 ? 41.117 38.518 15.931 1.00 70.33 198 TYR A O 1
ATOM 1507 N N . LEU A 1 200 ? 39.544 40.120 15.811 1.00 70.50 199 LEU A N 1
ATOM 1508 C CA . LEU A 1 200 ? 39.181 40.065 17.221 1.00 71.09 199 LEU A CA 1
ATOM 1509 C C . LEU A 1 200 ? 38.358 38.813 17.548 1.00 72.09 199 LEU A C 1
ATOM 1510 O O . LEU A 1 200 ? 38.267 38.461 18.707 1.00 71.89 199 LEU A O 1
ATOM 1515 N N . LYS A 1 201 ? 37.763 38.146 16.551 1.00 73.30 200 LYS A N 1
ATOM 1516 C CA . LYS A 1 201 ? 36.926 36.962 16.795 1.00 72.93 200 LYS A CA 1
ATOM 1517 C C . LYS A 1 201 ? 37.785 35.702 16.909 1.00 71.90 200 LYS A C 1
ATOM 1518 O O . LYS A 1 201 ? 38.502 35.347 15.968 1.00 70.85 200 LYS A O 1
ATOM 1524 N N . ALA A 1 202 ? 37.713 35.057 18.080 1.00 71.92 201 ALA A N 1
ATOM 1525 C CA . ALA A 1 202 ? 38.391 33.784 18.381 1.00 71.92 201 ALA A CA 1
ATOM 1526 C C . ALA A 1 202 ? 38.245 32.730 17.281 1.00 71.97 201 ALA A C 1
ATOM 1527 O O . ALA A 1 202 ? 39.207 32.048 16.959 1.00 73.05 201 ALA A O 1
ATOM 1529 N N . GLU A 1 203 ? 37.055 32.628 16.693 1.00 72.54 202 GLU A N 1
ATOM 1530 C CA . GLU A 1 203 ? 36.801 31.669 15.604 1.00 73.70 202 GLU A CA 1
ATOM 1531 C C . GLU A 1 203 ? 37.530 31.996 14.320 1.00 72.48 202 GLU A C 1
ATOM 1532 O O . GLU A 1 203 ? 37.884 31.074 13.579 1.00 72.46 202 GLU A O 1
ATOM 1538 N N . VAL A 1 204 ? 37.737 33.285 14.046 1.00 71.24 203 VAL A N 1
ATOM 1539 C CA . VAL A 1 204 ? 38.482 33.692 12.850 1.00 71.34 203 VAL A CA 1
ATOM 1540 C C . VAL A 1 204 ? 39.943 33.294 13.061 1.00 70.65 203 VAL A C 1
ATOM 1541 O O . VAL A 1 204 ? 40.559 32.680 12.181 1.00 68.71 203 VAL A O 1
ATOM 1545 N N . ARG A 1 205 ? 40.472 33.604 14.247 1.00 71.80 204 ARG A N 1
ATOM 1546 C CA . ARG A 1 205 ? 41.848 33.198 14.609 1.00 71.38 204 ARG A CA 1
ATOM 1547 C C . ARG A 1 205 ? 42.052 31.675 14.647 1.00 71.42 204 ARG A C 1
ATOM 1548 O O . ARG A 1 205 ? 43.123 31.197 14.277 1.00 72.67 204 ARG A O 1
ATOM 1556 N N . ALA A 1 206 ? 41.011 30.947 15.055 1.00 70.98 205 ALA A N 1
ATOM 1557 C CA . ALA A 1 206 ? 40.972 29.468 15.061 1.00 70.57 205 ALA A CA 1
ATOM 1558 C C . ALA A 1 206 ? 41.195 28.851 13.670 1.00 70.74 205 ALA A C 1
ATOM 1559 O O . ALA A 1 206 ? 41.811 27.781 13.562 1.00 72.69 205 ALA A O 1
ATOM 1561 N N . GLY A 1 207 ? 40.713 29.517 12.618 1.00 69.52 206 GLY A N 1
ATOM 1562 C CA . GLY A 1 207 ? 40.927 29.073 11.247 1.00 68.97 206 GLY A CA 1
ATOM 1563 C C . GLY A 1 207 ? 42.257 29.463 10.627 1.00 70.44 206 GLY A C 1
ATOM 1564 O O . GLY A 1 207 ? 42.485 29.162 9.456 1.00 68.72 206 GLY A O 1
ATOM 1565 N N . ILE A 1 208 ? 43.121 30.171 11.375 1.00 70.88 207 ILE A N 1
ATOM 1566 C CA . ILE A 1 208 ? 44.437 30.630 10.888 1.00 69.75 207 ILE A CA 1
ATOM 1567 C C . ILE A 1 208 ? 45.457 30.026 11.877 1.00 71.24 207 ILE A C 1
ATOM 1568 O O . ILE A 1 208 ? 45.552 30.449 13.061 1.00 70.27 207 ILE A O 1
ATOM 1573 N N . SER A 1 209 ? 46.171 29.006 11.389 1.00 71.82 208 SER A N 1
ATOM 1574 C CA . SER A 1 209 ? 47.057 28.172 12.229 1.00 72.71 208 SER A CA 1
ATOM 1575 C C . SER A 1 209 ? 48.191 28.932 12.905 1.00 70.82 208 SER A C 1
ATOM 1576 O O . SER A 1 209 ? 48.576 28.567 14.008 1.00 70.73 208 SER A O 1
ATOM 1579 N N . SER A 1 210 ? 48.689 29.988 12.258 1.00 69.89 209 SER A N 1
ATOM 1580 C CA . SER A 1 210 ? 49.720 30.850 12.853 1.00 69.47 209 SER A CA 1
ATOM 1581 C C . SER A 1 210 ? 49.344 31.404 14.229 1.00 69.62 209 SER A C 1
ATOM 1582 O O . SER A 1 210 ? 50.224 31.518 15.077 1.00 71.83 209 SER A O 1
ATOM 1585 N N . PHE A 1 211 ? 48.065 31.714 14.455 1.00 68.63 210 PHE A N 1
ATOM 1586 C CA . PHE A 1 211 ? 47.606 32.218 15.762 1.00 68.50 210 PHE A CA 1
ATOM 1587 C C . PHE A 1 211 ? 47.799 31.183 16.884 1.00 69.49 210 PHE A C 1
ATOM 1588 O O . PHE A 1 211 ? 48.405 31.498 17.926 1.00 68.95 210 PHE A O 1
ATOM 1596 N N . ALA A 1 212 ? 47.317 29.950 16.661 1.00 70.07 211 ALA A N 1
ATOM 1597 C CA . ALA A 1 212 ? 47.451 28.860 17.662 1.00 68.95 211 ALA A CA 1
ATOM 1598 C C . ALA A 1 212 ? 48.930 28.546 17.925 1.00 69.14 211 ALA A C 1
ATOM 1599 O O . ALA A 1 212 ? 49.350 28.369 19.080 1.00 71.23 211 ALA A O 1
ATOM 1601 N N . LEU A 1 213 ? 49.716 28.547 16.864 1.00 67.96 212 LEU A N 1
ATOM 1602 C CA . LEU A 1 213 ? 51.154 28.309 16.965 1.00 68.47 212 LEU A CA 1
ATOM 1603 C C . LEU A 1 213 ? 51.957 29.476 17.529 1.00 68.14 212 LEU A C 1
ATOM 1604 O O . LEU A 1 213 ? 53.111 29.252 17.897 1.00 67.98 212 LEU A O 1
ATOM 1609 N N . ALA A 1 214 ? 51.390 30.693 17.586 1.00 67.36 213 ALA A N 1
ATOM 1610 C CA . ALA A 1 214 ? 52.139 31.875 18.057 1.00 66.58 213 ALA A CA 1
ATOM 1611 C C . ALA A 1 214 ? 52.172 31.919 19.581 1.00 66.29 213 ALA A C 1
ATOM 1612 O O . ALA A 1 214 ? 51.398 31.213 20.230 1.00 66.27 213 ALA A O 1
ATOM 1614 N N . ASN A 1 215 ? 53.113 32.694 20.146 1.00 66.65 214 ASN A N 1
ATOM 1615 C CA . ASN A 1 215 ? 53.162 32.973 21.620 1.00 65.70 214 ASN A CA 1
ATOM 1616 C C . ASN A 1 215 ? 51.809 33.664 21.936 1.00 64.78 214 ASN A C 1
ATOM 1617 O O . ASN A 1 215 ? 51.453 34.670 21.305 1.00 64.73 214 ASN A O 1
ATOM 1622 N N . GLN A 1 216 ? 51.065 33.095 22.877 1.00 64.42 215 GLN A N 1
ATOM 1623 C CA A GLN A 1 216 ? 49.710 33.581 23.162 0.50 63.85 215 GLN A CA 1
ATOM 1624 C CA B GLN A 1 216 ? 49.704 33.551 23.248 0.50 64.51 215 GLN A CA 1
ATOM 1625 C C . GLN A 1 216 ? 49.651 34.945 23.832 1.00 63.72 215 GLN A C 1
ATOM 1626 O O . GLN A 1 216 ? 48.707 35.703 23.549 1.00 63.07 215 GLN A O 1
ATOM 1637 N N . ASP A 1 217 ? 50.622 35.266 24.702 1.00 63.25 216 ASP A N 1
ATOM 1638 C CA . ASP A 1 217 ? 50.684 36.622 25.285 1.00 62.93 216 ASP A CA 1
ATOM 1639 C C . ASP A 1 217 ? 50.872 37.675 24.170 1.00 61.60 216 ASP A C 1
ATOM 1640 O O . ASP A 1 217 ? 50.347 38.774 24.270 1.00 60.00 216 ASP A O 1
ATOM 1645 N N . LEU A 1 218 ? 51.639 37.313 23.137 1.00 62.19 217 LEU A N 1
ATOM 1646 C CA . LEU A 1 218 ? 51.902 38.154 21.971 1.00 63.08 217 LEU A CA 1
ATOM 1647 C C . LEU A 1 218 ? 50.619 38.405 21.200 1.00 64.70 217 LEU A C 1
ATOM 1648 O O . LEU A 1 218 ? 50.307 39.569 20.892 1.00 64.77 217 LEU A O 1
ATOM 1653 N N . VAL A 1 219 ? 49.906 37.317 20.872 1.00 65.54 218 VAL A N 1
ATOM 1654 C CA . VAL A 1 219 ? 48.586 37.409 20.188 1.00 65.72 218 VAL A CA 1
ATOM 1655 C C . VAL A 1 219 ? 47.664 38.344 20.977 1.00 65.88 218 VAL A C 1
ATOM 1656 O O . VAL A 1 219 ? 47.061 39.278 20.416 1.00 66.80 218 VAL A O 1
ATOM 1660 N N . GLU A 1 220 ? 47.623 38.110 22.283 1.00 64.98 219 GLU A N 1
ATOM 1661 C CA . GLU A 1 220 ? 46.793 38.882 23.198 1.00 65.04 219 GLU A CA 1
ATOM 1662 C C . GLU A 1 220 ? 47.139 40.397 23.238 1.00 64.07 219 GLU A C 1
ATOM 1663 O O . GLU A 1 220 ? 46.242 41.249 23.234 1.00 64.35 219 GLU A O 1
ATOM 1669 N N . LYS A 1 221 ? 48.425 40.726 23.224 1.00 63.63 220 LYS A N 1
ATOM 1670 C CA . LYS A 1 221 ? 48.859 42.126 23.136 1.00 64.03 220 LYS A CA 1
ATOM 1671 C C . LYS A 1 221 ? 48.447 42.754 21.814 1.00 63.58 220 LYS A C 1
ATOM 1672 O O . LYS A 1 221 ? 48.048 43.909 21.800 1.00 62.52 220 LYS A O 1
ATOM 1678 N N . GLY A 1 222 ? 48.547 41.988 20.719 1.00 64.70 221 GLY A N 1
ATOM 1679 C CA . GLY A 1 222 ? 48.047 42.409 19.387 1.00 65.60 221 GLY A CA 1
ATOM 1680 C C . GLY A 1 222 ? 46.542 42.688 19.394 1.00 65.21 221 GLY A C 1
ATOM 1681 O O . GLY A 1 222 ? 46.086 43.709 18.857 1.00 66.22 221 GLY A O 1
ATOM 1682 N N . LEU A 1 223 ? 45.786 41.793 20.025 1.00 65.38 222 LEU A N 1
ATOM 1683 C CA . LEU A 1 223 ? 44.339 41.969 20.235 1.00 65.57 222 LEU A CA 1
ATOM 1684 C C . LEU A 1 223 ? 44.008 43.222 21.052 1.00 65.23 222 LEU A C 1
ATOM 1685 O O . LEU A 1 223 ? 43.071 43.954 20.710 1.00 65.84 222 LEU A O 1
ATOM 1690 N N . GLU A 1 224 ? 44.766 43.466 22.115 1.00 66.18 223 GLU A N 1
ATOM 1691 C CA . GLU A 1 224 ? 44.542 44.651 22.960 1.00 66.98 223 GLU A CA 1
ATOM 1692 C C . GLU A 1 224 ? 44.793 45.940 22.199 1.00 67.34 223 GLU A C 1
ATOM 1693 O O . GLU A 1 224 ? 43.995 46.877 22.274 1.00 68.99 223 GLU A O 1
ATOM 1699 N N . LEU A 1 225 ? 45.905 45.977 21.479 1.00 67.85 224 LEU A N 1
ATOM 1700 C CA . LEU A 1 225 ? 46.302 47.141 20.673 1.00 67.72 224 LEU A CA 1
ATOM 1701 C C . LEU A 1 225 ? 45.330 47.363 19.509 1.00 67.31 224 LEU A C 1
ATOM 1702 O O . LEU A 1 225 ? 44.922 48.492 19.240 1.00 66.54 224 LEU A O 1
ATOM 1707 N N . LEU A 1 226 ? 44.940 46.285 18.829 1.00 68.03 225 LEU A N 1
ATOM 1708 C CA . LEU A 1 226 ? 43.943 46.395 17.747 1.00 67.85 225 LEU A CA 1
ATOM 1709 C C . LEU A 1 226 ? 42.604 46.950 18.274 1.00 68.58 225 LEU A C 1
ATOM 1710 O O . LEU A 1 226 ? 42.059 47.890 17.691 1.00 68.91 225 LEU A O 1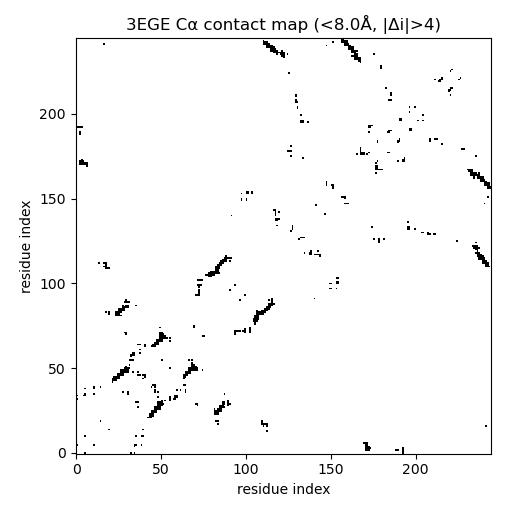
ATOM 1715 N N . THR A 1 227 ? 42.133 46.405 19.405 1.00 69.01 226 THR A N 1
ATOM 1716 C CA . THR A 1 227 ? 40.873 46.821 20.050 1.00 69.38 226 THR A CA 1
ATOM 1717 C C . THR A 1 227 ? 40.896 48.301 20.452 1.00 69.90 226 THR A C 1
ATOM 1718 O O . THR A 1 227 ? 39.942 49.023 20.191 1.00 72.31 226 THR A O 1
ATOM 1722 N N . ALA A 1 228 ? 41.989 48.747 21.060 1.00 69.35 227 ALA A N 1
ATOM 1723 C CA . ALA A 1 228 ? 42.154 50.156 21.445 1.00 68.92 227 ALA A CA 1
ATOM 1724 C C . ALA A 1 228 ? 42.151 51.056 20.200 1.00 69.84 227 ALA A C 1
ATOM 1725 O O . ALA A 1 228 ? 41.396 52.020 20.143 1.00 70.75 227 ALA A O 1
ATOM 1727 N N . ASP A 1 229 ? 42.979 50.715 19.210 1.00 69.76 228 ASP A N 1
ATOM 1728 C CA . ASP A 1 229 ? 43.079 51.493 17.965 1.00 69.02 228 ASP A CA 1
ATOM 1729 C C . ASP A 1 229 ? 41.767 51.603 17.196 1.00 68.34 228 ASP A C 1
ATOM 1730 O O . ASP A 1 229 ? 41.485 52.654 16.626 1.00 67.38 228 ASP A O 1
ATOM 1735 N N . LEU A 1 230 ? 40.999 50.514 17.170 1.00 69.35 229 LEU A N 1
ATOM 1736 C CA . LEU A 1 230 ? 39.668 50.502 16.531 1.00 70.08 229 LEU A CA 1
ATOM 1737 C C . LEU A 1 230 ? 38.645 51.358 17.288 1.00 70.85 229 LEU A C 1
ATOM 1738 O O . LEU A 1 230 ? 37.778 51.947 16.659 1.00 71.79 229 LEU A O 1
ATOM 1743 N N . ASN A 1 231 ? 38.769 51.444 18.618 1.00 71.96 230 ASN A N 1
ATOM 1744 C CA . ASN A 1 231 ? 37.836 52.204 19.474 1.00 71.84 230 ASN A CA 1
ATOM 1745 C C . ASN A 1 231 ? 38.132 53.687 19.676 1.00 72.10 230 ASN A C 1
ATOM 1746 O O . ASN A 1 231 ? 37.236 54.410 20.098 1.00 72.76 230 ASN A O 1
ATOM 1751 N N . ASN A 1 232 ? 39.351 54.141 19.387 1.00 71.58 231 ASN A N 1
ATOM 1752 C CA . ASN A 1 232 ? 39.729 55.550 19.579 1.00 71.32 231 ASN A CA 1
ATOM 1753 C C . ASN A 1 232 ? 40.114 56.253 18.275 1.00 71.91 231 ASN A C 1
ATOM 1754 O O . ASN A 1 232 ? 40.845 57.271 18.305 1.00 71.25 231 ASN A O 1
ATOM 1759 N N . GLY A 1 233 ? 39.667 55.697 17.136 1.00 72.25 232 GLY A N 1
ATOM 1760 C CA . GLY A 1 233 ? 39.991 56.239 15.812 1.00 71.48 232 GLY A CA 1
ATOM 1761 C C . GLY A 1 233 ? 41.436 56.121 15.320 1.00 71.12 232 GLY A C 1
ATOM 1762 O O . GLY A 1 233 ? 41.711 56.577 14.213 1.00 71.39 232 GLY A O 1
ATOM 1763 N N . GLU A 1 234 ? 42.346 55.507 16.092 1.00 70.53 233 GLU A N 1
ATOM 1764 C CA . GLU A 1 234 ? 43.765 55.398 15.685 1.00 71.36 233 GLU A CA 1
ATOM 1765 C C . GLU A 1 234 ? 44.008 54.535 14.457 1.00 70.90 233 GLU A C 1
ATOM 1766 O O . GLU A 1 234 ? 44.848 54.899 13.602 1.00 71.51 233 GLU A O 1
ATOM 1772 N N . TRP A 1 235 ? 43.268 53.430 14.355 1.00 69.12 234 TRP A N 1
ATOM 1773 C CA . TRP A 1 235 ? 43.367 52.544 13.187 1.00 68.09 234 TRP A CA 1
ATOM 1774 C C . TRP A 1 235 ? 42.994 53.294 11.892 1.00 67.28 234 TRP A C 1
ATOM 1775 O O . TRP A 1 235 ? 43.698 53.193 10.886 1.00 65.83 234 TRP A O 1
ATOM 1786 N N . ILE A 1 236 ? 41.884 54.030 11.945 1.00 68.53 235 ILE A N 1
ATOM 1787 C CA . ILE A 1 236 ? 41.387 54.829 10.816 1.00 69.93 235 ILE A CA 1
ATOM 1788 C C . ILE A 1 236 ? 42.405 55.914 10.429 1.00 69.75 235 ILE A C 1
ATOM 1789 O O . ILE A 1 236 ? 42.706 56.078 9.241 1.00 70.09 235 ILE A O 1
ATOM 1794 N N . ARG A 1 237 ? 42.943 56.605 11.431 1.00 68.45 236 ARG A N 1
ATOM 1795 C CA . ARG A 1 237 ? 43.982 57.618 11.234 1.00 69.41 236 ARG A CA 1
ATOM 1796 C C . ARG A 1 237 ? 45.235 57.038 10.538 1.00 69.07 236 ARG A C 1
ATOM 1797 O O . ARG A 1 237 ? 45.732 57.581 9.557 1.00 69.80 236 ARG A O 1
ATOM 1805 N N . LYS A 1 238 ? 45.708 55.906 11.037 1.00 68.99 237 LYS A N 1
ATOM 1806 C CA . LYS A 1 238 ? 46.911 55.246 10.505 1.00 68.09 237 LYS A CA 1
ATOM 1807 C C . LYS A 1 238 ? 46.715 54.493 9.213 1.00 66.63 237 LYS A C 1
ATOM 1808 O O . LYS A 1 238 ? 47.587 54.529 8.351 1.00 65.57 237 LYS A O 1
ATOM 1814 N N . TYR A 1 239 ? 45.574 53.821 9.074 1.00 67.27 238 TYR A N 1
ATOM 1815 C CA . TYR A 1 239 ? 45.336 52.889 7.952 1.00 67.54 238 TYR A CA 1
ATOM 1816 C C . TYR A 1 239 ? 44.034 53.013 7.141 1.00 67.39 238 TYR A C 1
ATOM 1817 O O . TYR A 1 239 ? 43.855 52.248 6.171 1.00 65.97 238 TYR A O 1
ATOM 1826 N N . GLY A 1 240 ? 43.160 53.960 7.510 1.00 68.10 239 GLY A N 1
ATOM 1827 C CA . GLY A 1 240 ? 41.810 54.092 6.936 1.00 69.40 239 GLY A CA 1
ATOM 1828 C C . GLY A 1 240 ? 41.618 54.164 5.430 1.00 70.46 239 GLY A C 1
ATOM 1829 O O . GLY A 1 240 ? 40.548 53.796 4.927 1.00 71.18 239 GLY A O 1
ATOM 1830 N N . GLU A 1 241 ? 42.641 54.639 4.713 1.00 71.35 240 GLU A N 1
ATOM 1831 C CA . GLU A 1 241 ? 42.616 54.713 3.231 1.00 71.36 240 GLU A CA 1
ATOM 1832 C C . GLU A 1 241 ? 42.475 53.366 2.541 1.00 71.58 240 GLU A C 1
ATOM 1833 O O . GLU A 1 241 ? 42.012 53.303 1.401 1.00 72.63 240 GLU A O 1
ATOM 1839 N N . ILE A 1 242 ? 42.881 52.297 3.225 1.00 71.98 241 ILE A N 1
ATOM 1840 C CA . ILE A 1 242 ? 42.759 50.924 2.715 1.00 72.03 241 ILE A CA 1
ATOM 1841 C C . ILE A 1 242 ? 41.288 50.536 2.425 1.00 71.20 241 ILE A C 1
ATOM 1842 O O . ILE A 1 242 ? 41.031 49.692 1.570 1.00 68.45 241 ILE A O 1
ATOM 1847 N N . HIS A 1 243 ? 40.337 51.164 3.137 1.00 72.70 242 HIS A N 1
ATOM 1848 C CA . HIS A 1 243 ? 38.896 50.915 2.927 1.00 73.73 242 HIS A CA 1
ATOM 1849 C C . HIS A 1 243 ? 38.390 51.246 1.508 1.00 73.34 242 HIS A C 1
ATOM 1850 O O . HIS A 1 243 ? 37.404 50.661 1.060 1.00 73.77 242 HIS A O 1
ATOM 1857 N N . HIS A 1 244 ? 39.072 52.155 0.809 1.00 73.20 243 HIS A N 1
ATOM 1858 C CA . HIS A 1 244 ? 38.680 52.545 -0.546 1.00 73.83 243 HIS A CA 1
ATOM 1859 C C . HIS A 1 244 ? 39.125 51.558 -1.618 1.00 72.94 243 HIS A C 1
ATOM 1860 O O . HIS A 1 244 ? 38.638 51.648 -2.739 1.00 73.75 243 HIS A O 1
ATOM 1867 N N . LEU A 1 245 ? 40.036 50.638 -1.297 1.00 72.44 244 LEU A N 1
ATOM 1868 C CA . LEU A 1 245 ? 40.520 49.632 -2.258 1.00 71.94 244 LEU A CA 1
ATOM 1869 C C . LEU A 1 245 ? 39.563 48.464 -2.386 1.00 72.23 244 LEU A C 1
ATOM 1870 O O . LEU A 1 245 ? 39.125 47.934 -1.381 1.00 73.28 244 LEU A O 1
ATOM 1875 N N . GLN A 1 246 ? 39.246 48.053 -3.610 1.00 73.55 245 GLN A N 1
ATOM 1876 C CA . GLN A 1 246 ? 38.401 46.854 -3.825 1.00 74.39 245 GLN A CA 1
ATOM 1877 C C . GLN A 1 246 ? 39.225 45.563 -3.760 1.00 73.72 245 GLN A C 1
ATOM 1878 O O . GLN A 1 246 ? 3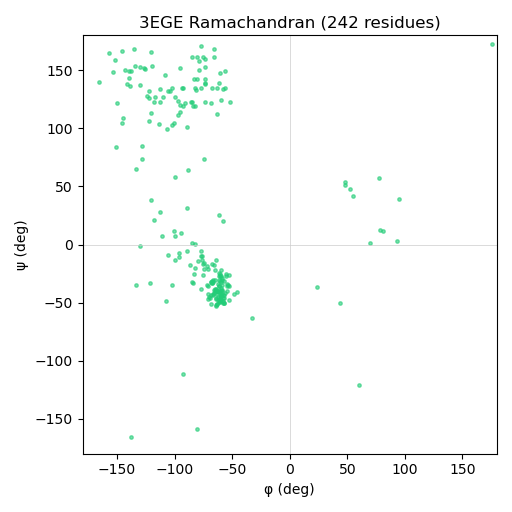8.664 44.499 -3.472 1.00 71.75 245 GLN A O 1
ATOM 1884 N N . GLU A 1 247 ? 40.530 45.666 -4.046 1.00 74.29 246 GLU A N 1
ATOM 1885 C CA . GLU A 1 247 ? 41.471 44.551 -3.923 1.00 75.56 246 GLU A CA 1
ATOM 1886 C C . GLU A 1 247 ? 42.896 45.004 -3.630 1.00 75.08 246 GLU A C 1
ATOM 1887 O O . GLU A 1 247 ? 43.267 46.142 -3.916 1.00 75.97 246 GLU A O 1
ATOM 1893 N N . ILE A 1 248 ? 43.686 44.083 -3.090 1.00 74.94 247 ILE A N 1
ATOM 1894 C CA . ILE A 1 248 ? 45.066 44.350 -2.668 1.00 75.22 247 ILE A CA 1
ATOM 1895 C C . ILE A 1 248 ? 45.997 43.158 -2.947 1.00 73.79 247 ILE A C 1
ATOM 1896 O O . ILE A 1 248 ? 45.555 42.011 -2.935 1.00 73.45 247 ILE A O 1
ATOM 1901 N N . ASP A 1 249 ? 47.276 43.451 -3.189 1.00 72.54 248 ASP A N 1
ATOM 1902 C CA . ASP A 1 249 ? 48.274 42.425 -3.416 1.00 72.10 248 ASP A CA 1
ATOM 1903 C C . ASP A 1 249 ? 49.024 42.148 -2.125 1.00 71.40 248 ASP A C 1
ATOM 1904 O O . ASP A 1 249 ? 49.808 42.969 -1.688 1.00 70.94 248 ASP A O 1
ATOM 1909 N N . ILE A 1 250 ? 48.813 40.961 -1.566 1.00 72.13 249 ILE A N 1
ATOM 1910 C CA . ILE A 1 250 ? 49.503 40.514 -0.349 1.00 72.47 249 ILE A CA 1
ATOM 1911 C C . ILE A 1 250 ? 50.458 39.348 -0.686 1.00 69.72 249 ILE A C 1
ATOM 1912 O O . ILE A 1 250 ? 50.801 38.536 0.178 1.00 68.80 249 ILE A O 1
ATOM 1917 N N . GLY A 1 251 ? 50.947 39.335 -1.932 1.00 68.29 250 GLY A N 1
ATOM 1918 C CA . GLY A 1 251 ? 51.902 38.353 -2.395 1.00 69.03 250 GLY A CA 1
ATOM 1919 C C . GLY A 1 251 ? 51.375 36.974 -2.756 1.00 69.11 250 GLY A C 1
ATOM 1920 O O . GLY A 1 251 ? 52.180 36.073 -2.942 1.00 67.84 250 GLY A O 1
ATOM 1921 N N . TYR A 1 252 ? 50.052 36.805 -2.870 1.00 69.47 251 TYR A N 1
ATOM 1922 C CA . TYR A 1 252 ? 49.486 35.516 -3.286 1.00 70.58 251 TYR A CA 1
ATOM 1923 C C . TYR A 1 252 ? 49.657 35.385 -4.795 1.00 70.11 251 TYR A C 1
ATOM 1924 O O . TYR A 1 252 ? 49.386 36.339 -5.558 1.00 66.67 251 TYR A O 1
ATOM 1933 N N . ARG A 1 253 ? 50.111 34.193 -5.199 1.00 70.40 252 ARG A N 1
ATOM 1934 C CA . ARG A 1 253 ? 50.466 33.896 -6.581 1.00 70.11 252 ARG A CA 1
ATOM 1935 C C . ARG A 1 253 ? 50.066 32.480 -7.012 1.00 70.29 252 ARG A C 1
ATOM 1936 O O . ARG A 1 253 ? 50.242 31.516 -6.257 1.00 68.53 252 ARG A O 1
ATOM 1944 N N . PHE A 1 254 ? 49.542 32.372 -8.236 1.00 71.32 253 PHE A N 1
ATOM 1945 C CA . PHE A 1 254 ? 49.336 31.070 -8.870 1.00 71.36 253 PHE A CA 1
ATOM 1946 C C . PHE A 1 254 ? 50.612 30.777 -9.656 1.00 72.35 253 PHE A C 1
ATOM 1947 O O . PHE A 1 254 ? 51.037 31.615 -10.454 1.00 71.70 253 PHE A O 1
ATOM 1955 N N . ILE A 1 255 ? 51.259 29.651 -9.343 1.00 73.65 254 ILE A N 1
ATOM 1956 C CA . ILE A 1 255 ? 52.369 29.103 -10.128 1.00 74.02 254 ILE A CA 1
ATOM 1957 C C . ILE A 1 255 ? 51.710 27.929 -10.877 1.00 71.96 254 ILE A C 1
ATOM 1958 O O . ILE A 1 255 ? 51.007 27.113 -10.257 1.00 68.16 254 ILE A O 1
ATOM 1963 N N . TYR A 1 256 ? 51.952 27.853 -12.189 1.00 71.18 255 TYR A N 1
ATOM 1964 C CA . TYR A 1 256 ? 51.369 26.816 -13.020 1.00 70.67 255 TYR A CA 1
ATOM 1965 C C . TYR A 1 256 ? 52.182 26.476 -14.261 1.00 70.86 255 TYR A C 1
ATOM 1966 O O . TYR A 1 256 ? 52.856 27.336 -14.837 1.00 69.13 255 TYR A O 1
ATOM 1975 N N . THR A 1 257 ? 52.091 25.206 -14.653 1.00 71.62 256 THR A N 1
ATOM 1976 C CA . THR A 1 257 ? 52.722 24.713 -15.862 1.00 72.29 256 THR A CA 1
ATOM 1977 C C . THR A 1 257 ? 51.907 25.091 -17.108 1.00 75.17 256 THR A C 1
ATOM 1978 O O . THR A 1 257 ? 50.682 25.274 -17.063 1.00 72.01 256 THR A O 1
ATOM 1982 N N . THR A 1 258 ? 52.649 25.255 -18.199 1.00 81.01 257 THR A N 1
ATOM 1983 C CA . THR A 1 258 ? 52.128 25.527 -19.541 1.00 86.07 257 THR A CA 1
ATOM 1984 C C . THR A 1 258 ? 52.901 24.621 -20.505 1.00 88.69 257 THR A C 1
ATOM 1985 O O . THR A 1 258 ? 53.905 24.010 -20.117 1.00 89.85 257 THR A O 1
ATOM 1989 N N . LEU A 1 259 ? 52.417 24.543 -21.745 1.00 91.15 258 LEU A N 1
ATOM 1990 C CA . LEU A 1 259 ? 53.032 23.776 -22.871 1.00 91.67 258 LEU A CA 1
ATOM 1991 C C . LEU A 1 259 ? 54.568 23.605 -22.811 1.00 92.52 258 LEU A C 1
ATOM 1992 O O . LEU A 1 259 ? 55.306 24.567 -22.544 1.00 92.82 258 LEU A O 1
#